Protein AF-A0AAU6WWE8-F1 (afdb_monomer)

InterPro domains:
  IPR011701 Major facilitator superfamily [PF07690] (6-198)
  IPR020846 Major facilitator superfamily domain [PS50850] (1-200)
  IPR036259 MFS transporter superfamily [SSF103473] (6-174)

Sequence (200 aa):
MSRRPFRHKKIFIFSLVLFSMGSLFCALSQNLTQLVISRVLQGVGGSLMTPVGKLALIKTFDKNELLKAMNFAIIPALIGPVLGPLVGGYMVDYLSWHWIFLINIPIGILGITLGLKFMPDYKSKAVDFDLKGFLIFAAASLLLSIALELFGNIQNITPVLVIFILGFLCMYYYYRHAKKTTVLFSLLIYFRSEHSGWAL

Mean predicted aligned error: 13.16 Å

pLDDT: mean 72.9, std 14.87, range [35.0, 91.12]

Radius of gyration: 21.1 Å; Cα contacts (8 Å, |Δi|>4): 146; chains: 1; bounding box: 50×41×68 Å

Solvent-accessible surface area (backbone atoms only — not comparable to full-atom values): 11144 Å² total; per-residue (Å²): 133,90,78,73,74,57,44,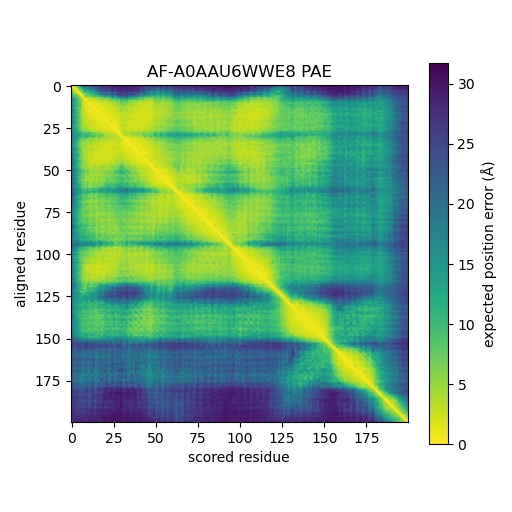57,52,57,53,48,43,49,22,36,50,40,25,29,51,18,26,52,44,39,45,66,41,90,45,70,68,51,31,51,55,20,48,52,46,22,48,60,13,50,66,48,46,58,62,47,51,52,51,48,47,65,74,73,38,56,82,88,48,33,62,59,53,50,53,61,61,44,49,58,66,62,47,42,74,64,48,43,59,57,55,48,49,53,35,50,76,78,41,61,66,44,53,72,28,51,62,47,38,63,53,29,50,51,51,40,54,49,45,66,73,71,52,70,84,52,76,50,79,84,71,88,74,61,63,66,63,47,49,48,48,52,51,23,51,51,39,41,52,51,23,54,56,47,60,76,57,80,83,62,72,67,68,32,53,53,38,43,53,51,18,52,48,40,45,49,53,42,53,59,49,54,75,73,48,94,65,90,68,56,67,68,58,54,61,59,59,64,69,69,74,78,82,127

Structure (mmCIF, N/CA/C/O backbone):
data_AF-A0AAU6WWE8-F1
#
_entry.id   AF-A0AAU6WWE8-F1
#
loop_
_atom_site.group_PDB
_atom_site.id
_atom_site.type_symbol
_atom_site.label_atom_id
_atom_site.label_alt_id
_atom_site.label_comp_id
_atom_site.label_asym_id
_atom_site.label_entity_id
_atom_site.label_seq_id
_atom_site.pdbx_PDB_ins_code
_atom_site.Cartn_x
_atom_site.Cartn_y
_atom_site.Cartn_z
_atom_site.occupancy
_atom_site.B_iso_or_equiv
_atom_site.auth_seq_id
_atom_site.auth_comp_id
_atom_site.auth_asym_id
_atom_site.auth_atom_id
_atom_site.pdbx_PDB_model_num
ATOM 1 N N . MET A 1 1 ? -19.509 24.850 9.875 1.00 35.91 1 MET A N 1
ATOM 2 C CA . MET A 1 1 ? -19.166 23.982 8.723 1.00 35.91 1 MET A CA 1
ATOM 3 C C . MET A 1 1 ? -19.179 22.528 9.200 1.00 35.91 1 MET A C 1
ATOM 5 O O . MET A 1 1 ? -18.323 22.143 9.985 1.00 35.91 1 MET A O 1
ATOM 9 N N . SER A 1 2 ? -20.225 21.769 8.859 1.00 35.00 2 SER A N 1
ATOM 10 C CA . SER A 1 2 ? -20.518 20.435 9.417 1.00 35.00 2 SER A CA 1
ATOM 11 C C . SER A 1 2 ? -19.477 19.393 8.975 1.00 35.00 2 SER A C 1
ATOM 13 O O . SER A 1 2 ? -19.559 18.847 7.874 1.00 35.00 2 SER A O 1
ATOM 15 N N . ARG A 1 3 ? -18.462 19.131 9.811 1.00 39.34 3 ARG A N 1
ATOM 16 C CA . ARG A 1 3 ? -17.495 18.044 9.591 1.00 39.34 3 ARG A CA 1
ATOM 17 C C . ARG A 1 3 ? -18.182 16.721 9.933 1.00 39.34 3 ARG A C 1
ATOM 19 O O . ARG A 1 3 ? -18.287 16.346 11.097 1.00 39.34 3 ARG A O 1
ATOM 26 N N . ARG A 1 4 ? -18.716 16.045 8.911 1.00 37.72 4 ARG A N 1
ATOM 27 C CA . ARG A 1 4 ? -19.339 14.717 9.043 1.00 37.72 4 ARG A CA 1
ATOM 28 C C . ARG A 1 4 ? -18.349 13.758 9.733 1.00 37.72 4 ARG A C 1
ATOM 30 O O . ARG A 1 4 ? -17.186 13.737 9.336 1.00 37.72 4 ARG A O 1
ATOM 37 N N . PRO A 1 5 ? -18.776 12.958 10.727 1.00 44.84 5 PRO A N 1
ATOM 38 C CA . PRO A 1 5 ? -17.886 12.019 11.402 1.00 44.84 5 PRO A CA 1
ATOM 39 C C . PRO A 1 5 ? -17.323 11.004 10.397 1.00 44.84 5 PRO A C 1
ATOM 41 O O . PRO A 1 5 ? -18.071 10.406 9.616 1.00 44.84 5 PRO A O 1
ATOM 44 N N . PHE A 1 6 ? -16.000 10.832 10.408 1.00 52.69 6 PHE A N 1
ATOM 45 C CA . PHE A 1 6 ? -15.289 9.897 9.542 1.00 52.69 6 PHE A CA 1
ATOM 46 C C . PHE A 1 6 ? -15.727 8.461 9.853 1.00 52.69 6 PHE A C 1
ATOM 48 O O . PHE A 1 6 ? -15.631 7.991 10.987 1.00 52.69 6 PHE A O 1
ATOM 55 N N . ARG A 1 7 ? -16.232 7.758 8.835 1.00 59.12 7 ARG A N 1
ATOM 56 C CA . ARG A 1 7 ? -16.576 6.336 8.933 1.00 59.12 7 ARG A CA 1
ATOM 57 C C . ARG A 1 7 ? -15.394 5.522 8.430 1.00 59.12 7 ARG A C 1
ATOM 59 O O . ARG A 1 7 ? -15.104 5.563 7.235 1.00 59.12 7 ARG A O 1
ATOM 66 N N . HIS A 1 8 ? -14.750 4.760 9.310 1.00 65.81 8 HIS A N 1
ATOM 67 C CA . HIS A 1 8 ? -13.618 3.893 8.949 1.00 65.81 8 HIS A CA 1
ATOM 68 C C . HIS A 1 8 ? -13.962 2.957 7.793 1.00 65.81 8 HIS A C 1
ATOM 70 O O . HIS A 1 8 ? -13.149 2.765 6.896 1.00 65.81 8 HIS A O 1
ATOM 76 N N . LYS A 1 9 ? -15.202 2.456 7.764 1.00 69.81 9 LYS A N 1
ATOM 77 C CA . LYS A 1 9 ? -15.722 1.611 6.687 1.00 69.81 9 LYS A CA 1
ATOM 78 C C . LYS A 1 9 ? -15.637 2.282 5.320 1.00 69.81 9 LYS A C 1
ATOM 80 O O . LYS A 1 9 ? -15.208 1.666 4.353 1.00 69.81 9 LYS A O 1
ATOM 85 N N . LYS A 1 10 ? -15.988 3.569 5.239 1.00 75.88 10 LYS A N 1
ATOM 86 C CA . LYS A 1 10 ? -15.913 4.329 3.984 1.00 75.88 10 LYS A CA 1
ATOM 87 C C . LYS A 1 10 ? -14.473 4.553 3.541 1.00 75.88 10 LYS A C 1
ATOM 89 O O . LYS A 1 10 ? -14.213 4.479 2.351 1.00 75.88 10 LYS A O 1
ATOM 94 N N . ILE A 1 11 ? -13.554 4.791 4.477 1.00 77.94 11 ILE A N 1
ATOM 95 C CA . ILE A 1 11 ? -12.129 4.982 4.167 1.00 77.94 11 ILE A CA 1
ATOM 96 C C . ILE A 1 11 ? -11.511 3.670 3.671 1.00 77.94 11 ILE A C 1
ATOM 98 O O . ILE A 1 11 ? -10.786 3.685 2.682 1.00 77.94 11 ILE A O 1
ATOM 102 N N . PHE A 1 12 ? -11.854 2.539 4.297 1.00 77.31 12 PHE A N 1
ATOM 103 C CA . PHE A 1 12 ? -11.411 1.213 3.859 1.00 77.31 12 PHE A CA 1
ATOM 104 C C . PHE A 1 12 ? -11.868 0.899 2.436 1.00 77.31 12 PHE A C 1
ATOM 106 O O . PHE A 1 12 ? -11.063 0.565 1.573 1.00 77.31 12 PHE A O 1
ATOM 113 N N . ILE A 1 13 ? -13.169 1.060 2.180 1.00 82.31 13 ILE A N 1
ATOM 114 C CA . ILE A 1 13 ? -13.752 0.791 0.866 1.00 82.31 13 ILE A CA 1
ATOM 115 C C . ILE A 1 13 ? -13.187 1.761 -0.169 1.00 82.31 13 ILE A C 1
ATOM 117 O O . ILE A 1 13 ? -12.839 1.337 -1.262 1.00 82.31 13 ILE A O 1
ATOM 121 N N . PHE A 1 14 ? -13.042 3.044 0.171 1.00 85.75 14 PHE A N 1
ATOM 122 C CA . PHE A 1 14 ? -12.436 4.029 -0.722 1.00 85.75 14 PHE A CA 1
ATOM 123 C C . PHE A 1 14 ? -11.000 3.646 -1.095 1.00 85.75 14 PHE A C 1
ATOM 125 O O . PHE A 1 14 ? -10.652 3.677 -2.268 1.00 85.75 14 PHE A O 1
ATOM 132 N N . SER A 1 15 ? -10.193 3.230 -0.119 1.00 85.31 15 SER A N 1
ATOM 133 C CA . SER A 1 15 ? -8.824 2.750 -0.330 1.00 85.31 15 SER A CA 1
ATOM 134 C C . SER A 1 15 ? -8.778 1.524 -1.251 1.00 85.31 15 SER A C 1
ATOM 136 O O . SER A 1 15 ? -8.009 1.519 -2.211 1.00 85.31 15 SER A O 1
ATOM 138 N N . LEU A 1 16 ? -9.653 0.538 -1.033 1.00 86.38 16 LEU A N 1
ATOM 139 C CA . LEU A 1 16 ? -9.779 -0.648 -1.887 1.00 86.38 16 LEU A CA 1
ATOM 140 C C . LEU A 1 16 ? -10.233 -0.322 -3.314 1.00 86.38 16 LEU A C 1
ATOM 142 O O . LEU A 1 16 ? -9.707 -0.884 -4.275 1.00 86.38 16 LEU A O 1
ATOM 146 N N . VAL A 1 17 ? -11.202 0.581 -3.466 1.00 88.56 17 VAL A N 1
ATOM 147 C CA . VAL A 1 17 ? -11.679 1.047 -4.775 1.00 88.56 17 VAL A CA 1
ATOM 148 C C . VAL A 1 17 ? -10.561 1.788 -5.499 1.00 88.56 17 VAL A C 1
ATOM 150 O O . VAL A 1 17 ? -10.298 1.493 -6.660 1.00 88.56 17 VAL A O 1
ATOM 153 N N . LEU A 1 18 ? -9.858 2.689 -4.809 1.00 89.56 18 LEU A N 1
ATOM 154 C CA . LEU A 1 18 ? -8.740 3.445 -5.369 1.00 89.56 18 LEU A CA 1
ATOM 155 C C . LEU A 1 18 ? -7.606 2.516 -5.822 1.00 89.56 18 LEU A C 1
ATOM 157 O O . LEU A 1 18 ? -7.080 2.677 -6.921 1.00 89.56 18 LEU A O 1
ATOM 161 N N . PHE A 1 19 ? -7.279 1.505 -5.014 1.00 88.31 19 PHE A N 1
ATOM 162 C CA . PHE A 1 19 ? -6.307 0.470 -5.360 1.00 88.31 19 PHE A CA 1
ATOM 163 C C . PHE A 1 19 ? -6.748 -0.341 -6.588 1.00 88.31 19 PHE A C 1
ATOM 165 O O . PHE A 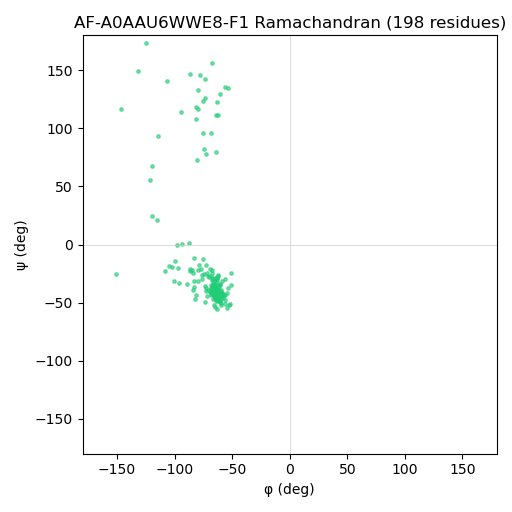1 19 ? -5.976 -0.515 -7.530 1.00 88.31 19 PHE A O 1
ATOM 172 N N . SER A 1 20 ? -8.011 -0.777 -6.621 1.00 89.75 20 SER A N 1
ATOM 173 C CA . SER A 1 20 ? -8.568 -1.564 -7.731 1.00 89.75 20 SER A CA 1
ATOM 174 C C . SER A 1 20 ? -8.610 -0.762 -9.037 1.00 89.75 20 SER A C 1
ATOM 176 O O . SER A 1 20 ? -8.217 -1.274 -10.083 1.00 89.75 20 SER A O 1
ATOM 178 N N . MET A 1 21 ? -9.007 0.516 -8.980 1.00 91.00 21 MET A N 1
ATOM 179 C CA . MET A 1 21 ? -8.971 1.430 -10.128 1.00 91.00 21 MET A CA 1
ATOM 180 C C . MET A 1 21 ? -7.541 1.681 -10.607 1.00 91.00 21 MET A C 1
ATOM 182 O O . MET A 1 21 ? -7.283 1.640 -11.806 1.00 91.00 21 MET A O 1
ATOM 186 N N . GLY A 1 22 ? -6.594 1.883 -9.685 1.00 87.50 22 GLY A N 1
ATOM 187 C CA . GLY A 1 22 ? -5.179 2.002 -10.029 1.00 87.50 22 GLY A CA 1
ATOM 188 C C . GLY A 1 22 ? -4.642 0.737 -10.705 1.00 87.50 22 GLY A C 1
ATOM 189 O O . GLY A 1 22 ? -3.812 0.831 -11.603 1.00 87.50 22 GLY A O 1
ATOM 190 N N . SER A 1 23 ? -5.119 -0.452 -10.323 1.00 88.94 23 SER A N 1
ATOM 191 C CA . SER A 1 23 ? -4.748 -1.708 -10.993 1.00 88.94 23 SER A CA 1
ATOM 192 C C . SER A 1 23 ? -5.351 -1.831 -12.384 1.00 88.94 23 SER A C 1
ATOM 194 O O . SER A 1 23 ? -4.654 -2.232 -13.313 1.00 88.94 23 SER A O 1
ATOM 196 N N . LEU A 1 24 ? -6.596 -1.392 -12.561 1.00 89.75 24 LEU A N 1
ATOM 197 C CA . LEU A 1 24 ? -7.220 -1.326 -13.877 1.00 89.75 24 LEU A CA 1
ATOM 198 C C . LEU A 1 24 ? -6.473 -0.360 -14.812 1.00 89.75 24 LEU A C 1
ATOM 200 O O . LEU A 1 24 ? -6.190 -0.714 -15.953 1.00 89.75 24 LEU A O 1
ATOM 204 N N . PHE A 1 25 ? -6.086 0.826 -14.330 1.00 88.44 25 PHE A N 1
ATOM 205 C CA . PHE A 1 25 ? -5.309 1.775 -15.134 1.00 88.44 25 PHE A CA 1
ATOM 206 C C . PHE A 1 25 ? -3.904 1.269 -15.465 1.00 88.44 25 PHE A C 1
ATOM 208 O O . PHE A 1 25 ? -3.435 1.497 -16.576 1.00 88.44 25 PHE A O 1
ATOM 215 N N . CYS A 1 26 ? -3.260 0.518 -14.565 1.00 87.81 26 CYS A N 1
ATOM 216 C CA . CYS A 1 26 ? -2.013 -0.178 -14.883 1.00 87.81 26 CYS A CA 1
ATOM 217 C C . CYS A 1 26 ? -2.213 -1.236 -15.983 1.00 87.81 26 CYS A C 1
ATOM 219 O O . CYS A 1 26 ? -1.405 -1.306 -16.905 1.00 87.81 26 CYS A O 1
ATOM 221 N N . ALA A 1 27 ? -3.294 -2.020 -15.927 1.00 86.69 27 ALA A N 1
ATOM 222 C CA . ALA A 1 27 ? -3.610 -3.031 -16.940 1.00 86.69 27 ALA A CA 1
ATOM 223 C C . ALA A 1 27 ? -3.981 -2.436 -18.313 1.00 86.69 27 ALA A C 1
ATOM 225 O O . ALA A 1 27 ? -3.874 -3.124 -19.320 1.00 86.69 27 ALA A O 1
ATOM 226 N N . LEU A 1 28 ? -4.416 -1.175 -18.363 1.00 87.19 28 LEU A N 1
ATOM 227 C CA . LEU A 1 28 ? -4.719 -0.448 -19.602 1.00 87.19 28 LEU A CA 1
ATOM 228 C C . LEU A 1 28 ? -3.571 0.464 -20.057 1.00 87.19 28 LEU A C 1
ATOM 230 O O . LEU A 1 28 ? -3.709 1.174 -21.055 1.00 87.19 28 LEU A O 1
ATOM 234 N N . SER A 1 29 ? -2.466 0.511 -19.309 1.00 86.50 29 SER A N 1
ATOM 235 C CA . SER A 1 29 ? -1.387 1.451 -19.595 1.00 86.50 29 SER A CA 1
ATOM 236 C C . SER A 1 29 ? -0.600 1.028 -20.832 1.00 86.50 29 SER A C 1
ATOM 238 O O . SER A 1 29 ? -0.109 -0.091 -20.925 1.00 86.50 29 SER A O 1
ATOM 240 N N . GLN A 1 30 ? -0.478 1.948 -21.788 1.00 83.38 30 GLN A N 1
ATOM 241 C CA . GLN A 1 30 ? 0.250 1.713 -23.043 1.00 83.38 30 GLN A CA 1
ATOM 242 C C . GLN A 1 30 ? 1.662 2.309 -23.017 1.00 83.38 30 GLN A C 1
ATOM 244 O O . GLN A 1 30 ? 2.490 1.991 -23.861 1.00 83.38 30 GLN A O 1
ATOM 249 N N . ASN A 1 31 ? 1.935 3.179 -22.040 1.00 89.06 31 ASN A N 1
ATOM 250 C CA . ASN A 1 31 ? 3.189 3.911 -21.904 1.00 89.06 31 ASN A CA 1
ATOM 251 C C . ASN A 1 31 ? 3.725 3.817 -20.473 1.00 89.06 31 ASN A C 1
ATOM 253 O O . ASN A 1 31 ? 2.953 3.805 -19.509 1.00 89.06 31 ASN A O 1
ATOM 257 N N . LEU A 1 32 ? 5.053 3.862 -20.331 1.00 87.00 32 LEU A N 1
ATOM 258 C CA . LEU A 1 32 ? 5.734 3.803 -19.034 1.00 87.00 32 LEU A CA 1
ATOM 259 C C . LEU A 1 32 ? 5.250 4.903 -18.075 1.00 87.00 32 LEU A C 1
ATOM 261 O O . LEU A 1 32 ? 4.955 4.629 -16.916 1.00 87.00 32 LEU A O 1
ATOM 265 N N . THR A 1 33 ? 5.088 6.136 -18.560 1.00 88.62 33 THR A N 1
ATOM 266 C CA . THR A 1 33 ? 4.616 7.263 -17.739 1.00 88.62 33 THR A CA 1
ATOM 267 C C . THR A 1 33 ? 3.218 7.016 -17.174 1.00 88.62 33 THR A C 1
ATOM 269 O O . THR A 1 33 ? 2.963 7.284 -16.001 1.00 88.62 33 THR A O 1
ATOM 272 N N . GLN A 1 34 ? 2.313 6.452 -17.979 1.00 88.00 34 GLN A N 1
ATOM 273 C CA . GLN A 1 34 ? 0.955 6.124 -17.542 1.00 88.00 34 GLN A CA 1
ATOM 274 C C . GLN A 1 34 ? 0.966 5.011 -16.485 1.00 88.00 34 GLN A C 1
ATOM 276 O O . GLN A 1 34 ? 0.211 5.077 -15.512 1.00 88.00 34 GLN A O 1
ATOM 281 N N . LEU A 1 35 ? 1.856 4.027 -16.639 1.00 88.06 35 LEU A N 1
ATOM 282 C CA . LEU A 1 35 ? 2.065 2.959 -15.663 1.00 88.06 35 LEU A CA 1
ATOM 283 C C . LEU A 1 35 ? 2.577 3.516 -14.328 1.00 88.06 35 LEU A C 1
ATOM 285 O O . LEU A 1 35 ? 2.044 3.169 -13.275 1.00 88.06 35 LEU A O 1
ATOM 289 N N . VAL A 1 36 ? 3.554 4.428 -14.358 1.00 90.19 36 VAL A N 1
ATOM 290 C CA . VAL A 1 36 ? 4.106 5.067 -13.151 1.00 90.19 36 VAL A CA 1
ATOM 291 C C . VAL A 1 36 ? 3.039 5.886 -12.421 1.00 90.19 36 VAL A C 1
ATOM 293 O O . VAL A 1 36 ? 2.856 5.712 -11.218 1.00 90.19 36 VAL A O 1
ATOM 296 N N . ILE A 1 37 ? 2.276 6.722 -13.131 1.00 90.81 37 ILE A N 1
ATOM 297 C CA . ILE A 1 37 ? 1.191 7.514 -12.526 1.00 90.81 37 ILE A CA 1
ATOM 298 C C . ILE A 1 37 ? 0.142 6.594 -11.886 1.00 90.81 37 ILE A C 1
ATOM 300 O O . ILE A 1 37 ? -0.291 6.822 -10.753 1.00 90.81 37 ILE A O 1
ATOM 304 N N . SER A 1 38 ? -0.226 5.515 -12.577 1.00 90.31 38 SER A N 1
ATOM 305 C CA . SER A 1 38 ? -1.185 4.529 -12.068 1.00 90.31 38 SER A CA 1
ATOM 306 C C . SER A 1 38 ? -0.657 3.807 -10.824 1.00 90.31 38 SER A C 1
ATOM 308 O O . SER A 1 38 ? -1.415 3.585 -9.880 1.00 90.31 38 SER A O 1
ATOM 310 N N . ARG A 1 39 ? 0.650 3.513 -10.762 1.00 89.38 39 ARG A N 1
ATOM 311 C CA . ARG A 1 39 ? 1.326 2.939 -9.584 1.00 89.38 39 ARG A CA 1
ATOM 312 C C . ARG A 1 39 ? 1.345 3.885 -8.393 1.00 89.38 39 ARG A C 1
ATOM 314 O O . ARG A 1 39 ? 1.144 3.420 -7.275 1.00 89.38 39 ARG A O 1
ATOM 321 N N . VAL A 1 40 ? 1.528 5.187 -8.610 1.00 89.44 40 VAL A N 1
ATOM 322 C CA . VAL A 1 40 ? 1.410 6.188 -7.537 1.00 89.44 40 VAL A CA 1
ATOM 323 C C . VAL A 1 40 ? -0.010 6.174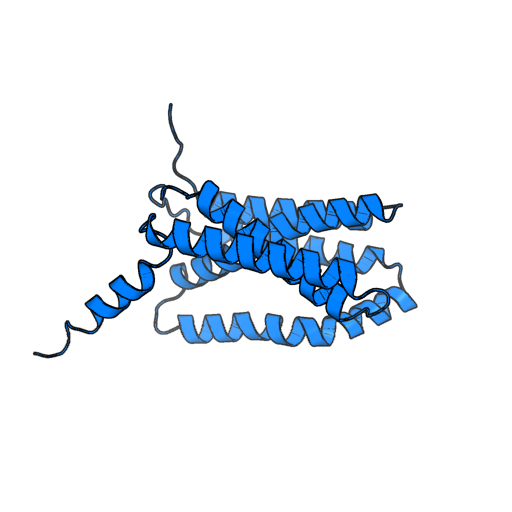 -6.967 1.00 89.44 40 VAL A C 1
ATOM 325 O O . VAL A 1 40 ? -0.184 6.083 -5.753 1.00 89.44 40 VAL A O 1
ATOM 328 N N . LEU A 1 41 ? -1.025 6.167 -7.836 1.00 88.94 41 LEU A N 1
ATOM 329 C CA . LEU A 1 41 ? -2.436 6.056 -7.447 1.00 88.94 41 LEU A CA 1
ATOM 330 C C . LEU A 1 41 ? -2.715 4.780 -6.634 1.00 88.94 41 LEU A C 1
ATOM 332 O O . LEU A 1 41 ? -3.339 4.831 -5.571 1.00 88.94 41 LEU A O 1
ATOM 336 N N . GLN A 1 42 ? -2.197 3.644 -7.105 1.00 86.44 42 GLN A N 1
ATOM 337 C CA . GLN A 1 42 ? -2.284 2.357 -6.416 1.00 86.44 42 GLN A CA 1
ATOM 338 C C . GLN A 1 42 ? -1.588 2.396 -5.048 1.00 86.44 42 GLN A C 1
ATOM 340 O O . GLN A 1 42 ? -2.140 1.907 -4.066 1.00 86.44 42 GLN A O 1
ATOM 345 N N . GLY A 1 43 ? -0.411 3.021 -4.962 1.00 86.69 43 GLY A N 1
ATOM 346 C CA . GLY A 1 43 ? 0.353 3.185 -3.726 1.00 86.69 43 GLY A CA 1
ATOM 347 C C . GLY A 1 43 ? -0.393 4.008 -2.676 1.00 86.69 43 GLY A C 1
ATOM 348 O O . GLY A 1 43 ? -0.434 3.621 -1.508 1.00 86.69 43 GLY A O 1
ATOM 349 N N . VAL A 1 44 ? -1.071 5.086 -3.091 1.00 87.44 44 VAL A N 1
ATOM 350 C CA . VAL A 1 44 ? -1.954 5.862 -2.202 1.00 87.44 44 VAL A CA 1
ATOM 351 C C . VAL A 1 44 ? -3.076 4.976 -1.663 1.00 87.44 44 VAL A C 1
ATOM 353 O O . VAL A 1 44 ? -3.289 4.939 -0.450 1.00 87.44 44 VAL A O 1
ATOM 356 N N . GLY A 1 45 ? -3.742 4.206 -2.530 1.00 84.94 45 GLY A N 1
ATOM 357 C CA . GLY A 1 45 ? -4.754 3.229 -2.123 1.00 84.94 45 GLY A CA 1
ATOM 358 C C . GLY A 1 45 ? -4.213 2.211 -1.116 1.00 84.94 45 GLY A C 1
ATOM 359 O O . GLY A 1 45 ? -4.781 2.068 -0.035 1.00 84.94 45 GLY A O 1
ATOM 360 N N . GLY A 1 46 ? -3.079 1.575 -1.420 1.00 84.88 46 GLY A N 1
ATOM 361 C CA . GLY A 1 46 ? -2.453 0.532 -0.600 1.00 84.88 46 GLY A CA 1
ATOM 362 C C . GLY A 1 46 ? -1.953 1.011 0.765 1.00 84.88 46 GLY A C 1
ATOM 363 O O . GLY A 1 46 ? -2.069 0.285 1.751 1.00 84.88 46 GLY A O 1
ATOM 364 N N . SER A 1 47 ? -1.471 2.254 0.860 1.00 84.56 47 SER A N 1
ATOM 365 C CA . SER A 1 47 ? -0.963 2.831 2.116 1.00 84.56 47 SER A CA 1
ATOM 366 C C . SER A 1 47 ? -2.009 2.852 3.238 1.00 84.56 47 SER A C 1
ATOM 368 O O . SER A 1 47 ? -1.679 2.686 4.413 1.00 84.56 47 SER A O 1
ATOM 370 N N . LEU A 1 48 ? -3.284 2.993 2.870 1.00 79.88 48 LEU A N 1
ATOM 371 C CA . LEU A 1 48 ? -4.415 3.014 3.791 1.00 79.88 48 LEU A CA 1
ATOM 372 C C . LEU A 1 48 ? -4.907 1.602 4.147 1.00 79.88 48 LEU A C 1
ATOM 374 O O . LEU A 1 48 ? -5.512 1.420 5.203 1.00 79.88 48 LEU A O 1
ATOM 378 N N . MET A 1 49 ? -4.622 0.589 3.323 1.00 80.00 49 MET A N 1
ATOM 379 C CA . MET A 1 49 ? -5.116 -0.778 3.533 1.00 80.00 49 MET A CA 1
ATOM 380 C C . MET A 1 49 ? -4.481 -1.429 4.764 1.00 80.00 49 MET A C 1
ATOM 382 O O . MET A 1 49 ? -5.181 -2.060 5.552 1.00 80.00 49 MET A O 1
ATOM 386 N N . THR A 1 50 ? -3.181 -1.232 4.983 1.00 79.81 50 THR A N 1
ATOM 387 C CA . THR A 1 50 ? -2.448 -1.813 6.120 1.00 79.81 50 THR A CA 1
ATOM 388 C C . THR A 1 50 ? -2.948 -1.329 7.490 1.00 79.81 50 THR A C 1
ATOM 390 O O . THR A 1 50 ? -3.296 -2.173 8.323 1.00 79.81 50 THR A O 1
ATOM 393 N N . PRO A 1 51 ? -3.010 -0.011 7.783 1.00 70.62 51 PRO A N 1
ATOM 394 C CA . PRO A 1 51 ? -3.485 0.462 9.082 1.00 70.62 51 PRO A CA 1
ATOM 395 C C . PRO A 1 51 ? -4.966 0.142 9.295 1.00 70.62 51 PRO A C 1
ATOM 397 O O . PRO A 1 51 ? -5.352 -0.259 10.391 1.00 70.62 51 PRO A O 1
ATOM 400 N N . VAL A 1 52 ? -5.796 0.261 8.254 1.00 70.88 52 VAL A N 1
ATOM 401 C CA . VAL A 1 52 ? -7.235 0.003 8.370 1.00 70.88 52 VAL A CA 1
ATOM 402 C C . VAL A 1 52 ? -7.530 -1.492 8.517 1.00 70.88 52 VAL A C 1
ATOM 404 O O . VAL A 1 52 ? -8.376 -1.858 9.328 1.00 70.88 52 VAL A O 1
ATOM 407 N N . GLY A 1 53 ? -6.790 -2.360 7.823 1.00 74.94 53 GLY A N 1
ATOM 408 C CA . GLY A 1 53 ? -6.879 -3.812 7.983 1.00 74.94 53 GLY A CA 1
ATOM 409 C C . GLY A 1 53 ? -6.490 -4.263 9.392 1.00 74.94 53 GLY A C 1
ATOM 410 O O . GLY A 1 53 ? -7.219 -5.031 10.017 1.00 74.94 53 GLY A O 1
ATOM 411 N N . LYS A 1 54 ? -5.400 -3.714 9.950 1.00 74.25 54 LYS A N 1
ATOM 412 C CA . LYS A 1 54 ? -5.014 -3.968 11.349 1.00 74.25 54 LYS A CA 1
ATOM 413 C C . LYS A 1 54 ? -6.070 -3.477 12.341 1.00 74.25 54 LYS A C 1
ATOM 415 O O . LYS A 1 54 ? -6.410 -4.198 13.273 1.00 74.25 54 LYS A O 1
ATOM 420 N N . LEU A 1 55 ? -6.616 -2.276 12.136 1.00 73.12 55 LEU A N 1
ATOM 421 C CA . LEU A 1 55 ? -7.694 -1.744 12.975 1.00 73.12 55 LEU A CA 1
ATOM 422 C C . LEU A 1 55 ? -8.954 -2.615 12.917 1.00 73.12 55 LEU A C 1
ATOM 424 O O . LEU A 1 55 ? -9.584 -2.820 13.951 1.00 73.12 55 LEU A O 1
ATOM 428 N N . ALA A 1 56 ? -9.308 -3.141 11.742 1.00 72.38 56 ALA A N 1
ATOM 429 C CA . ALA A 1 56 ? -10.426 -4.066 11.593 1.00 72.38 56 ALA A CA 1
ATOM 430 C C . ALA A 1 56 ? -10.190 -5.357 12.393 1.00 72.38 56 ALA A C 1
ATOM 432 O O . ALA A 1 56 ? -11.048 -5.726 13.184 1.00 72.38 56 ALA A O 1
ATOM 433 N N . LEU A 1 57 ? -9.004 -5.974 12.291 1.00 76.38 57 LEU A N 1
ATOM 434 C CA . LEU A 1 57 ? -8.653 -7.166 13.078 1.00 76.38 57 LEU A CA 1
ATOM 435 C C . LEU A 1 57 ? -8.784 -6.927 14.590 1.00 76.38 57 LEU A C 1
ATOM 437 O O . LEU A 1 57 ? -9.427 -7.713 15.277 1.00 76.38 57 LEU A O 1
ATOM 441 N N . ILE A 1 58 ? -8.243 -5.813 15.094 1.00 77.62 58 ILE A N 1
ATOM 442 C CA . ILE A 1 58 ? -8.302 -5.451 16.523 1.00 77.62 58 ILE A CA 1
ATOM 443 C C . ILE A 1 58 ? -9.744 -5.220 17.000 1.00 77.62 58 ILE A C 1
ATOM 445 O O . ILE A 1 58 ? -10.054 -5.437 18.166 1.00 77.62 58 ILE A O 1
ATOM 449 N N . LYS A 1 59 ? -10.625 -4.727 16.123 1.00 71.88 59 LYS A N 1
ATOM 450 C CA . LYS A 1 59 ? -12.027 -4.439 16.458 1.00 71.88 59 LYS A CA 1
ATOM 451 C C . LYS A 1 59 ? -12.948 -5.646 16.303 1.00 71.88 59 LYS A C 1
ATOM 453 O O . LYS A 1 59 ? -14.024 -5.633 16.891 1.00 71.88 59 LYS A O 1
ATOM 458 N N . THR A 1 60 ? -12.559 -6.629 15.496 1.00 71.94 60 THR A N 1
ATOM 459 C CA . THR A 1 60 ? -13.373 -7.809 15.184 1.00 71.94 60 THR A CA 1
ATOM 460 C C . THR A 1 60 ? -13.035 -9.011 16.065 1.00 71.94 60 THR A C 1
ATOM 462 O O . THR A 1 60 ? -13.942 -9.777 16.369 1.00 71.94 60 THR A O 1
ATOM 465 N N . PHE A 1 61 ? -11.777 -9.178 16.484 1.00 77.25 61 PHE A N 1
ATOM 466 C CA . PHE A 1 61 ? -11.336 -10.313 17.304 1.00 77.25 61 PHE A CA 1
ATOM 467 C C . PHE A 1 61 ? -11.072 -9.905 18.757 1.00 77.25 61 PHE A C 1
ATOM 469 O O . PHE A 1 61 ? -10.482 -8.854 19.017 1.00 77.25 61 PHE A O 1
ATOM 476 N N . ASP A 1 62 ? -11.445 -10.770 19.703 1.00 76.94 62 ASP A N 1
ATOM 477 C CA . ASP A 1 62 ? -11.113 -10.598 21.119 1.00 76.94 62 ASP A CA 1
ATOM 478 C C . ASP A 1 62 ? -9.605 -10.747 21.376 1.00 76.94 62 ASP A C 1
ATOM 480 O O . ASP A 1 62 ? -8.891 -11.416 20.625 1.00 76.94 62 ASP A O 1
ATOM 484 N N . LYS A 1 63 ? -9.099 -10.157 22.473 1.00 74.44 63 LYS A N 1
ATOM 485 C CA . LYS A 1 63 ? -7.654 -10.124 22.806 1.00 74.44 63 LYS A CA 1
ATOM 486 C C . LYS A 1 63 ? -6.983 -11.508 22.759 1.00 74.44 63 LYS A C 1
ATOM 488 O O . LYS A 1 63 ? -5.831 -11.607 22.344 1.00 74.44 63 LYS A O 1
ATOM 493 N N . ASN A 1 64 ? -7.711 -12.559 23.142 1.00 79.19 64 ASN A N 1
ATOM 494 C CA . ASN A 1 64 ? -7.211 -13.937 23.176 1.00 79.19 64 ASN A CA 1
ATOM 495 C C . ASN A 1 64 ? -7.088 -14.576 21.778 1.00 79.19 64 ASN A C 1
ATOM 497 O O . ASN A 1 64 ? -6.267 -15.470 21.579 1.00 79.19 64 ASN A O 1
ATOM 501 N N . GLU A 1 65 ? -7.870 -14.113 20.800 1.00 83.31 65 GLU A N 1
ATOM 502 C CA . GLU A 1 65 ? -7.861 -14.621 19.421 1.00 83.31 65 GLU A CA 1
ATOM 503 C C . GLU A 1 65 ? -7.102 -13.704 18.457 1.00 83.31 65 GLU A C 1
ATOM 505 O O . GLU A 1 65 ? -6.630 -14.154 17.412 1.00 83.31 65 GLU A O 1
ATOM 510 N N . LEU A 1 66 ? -6.906 -12.439 18.836 1.00 82.75 66 LEU A N 1
ATOM 511 C CA . LEU A 1 66 ? -6.196 -11.439 18.047 1.00 82.75 66 LEU A CA 1
ATOM 512 C C . LEU A 1 66 ? -4.789 -11.903 17.654 1.00 82.75 66 LEU A C 1
ATOM 514 O O . LEU A 1 66 ? -4.398 -11.728 16.504 1.00 82.75 66 LEU A O 1
ATOM 518 N N . LEU A 1 67 ? -4.042 -12.536 18.567 1.00 83.25 67 LEU A N 1
ATOM 519 C CA . LEU A 1 67 ? -2.704 -13.060 18.262 1.00 83.25 67 LEU A CA 1
ATOM 520 C C . LEU A 1 67 ? -2.746 -14.136 17.167 1.00 83.25 67 LEU A C 1
ATOM 522 O O . LEU A 1 67 ? -1.933 -14.112 16.244 1.00 83.25 67 LEU A O 1
ATOM 526 N N . LYS A 1 68 ? -3.726 -15.048 17.226 1.00 84.81 68 LYS A N 1
ATOM 527 C CA . LYS A 1 68 ? -3.918 -16.081 16.197 1.00 84.81 68 LYS A CA 1
ATOM 528 C C . LYS A 1 68 ? -4.314 -15.454 14.858 1.00 84.81 68 LYS A C 1
ATOM 530 O O . LYS A 1 68 ? -3.734 -15.801 13.832 1.00 84.81 68 LYS A O 1
ATOM 535 N N . ALA A 1 69 ? -5.240 -14.494 14.872 1.00 83.69 69 ALA A N 1
ATOM 536 C CA . ALA A 1 69 ? -5.685 -13.783 13.676 1.00 83.69 69 ALA A CA 1
ATOM 537 C C . ALA A 1 69 ? -4.556 -12.962 13.028 1.00 83.69 69 ALA A C 1
ATOM 539 O O . ALA A 1 69 ? -4.393 -12.977 11.808 1.00 83.69 69 ALA A O 1
ATOM 540 N N . MET A 1 70 ? -3.730 -12.286 13.833 1.00 83.94 70 MET A N 1
ATOM 541 C CA . MET A 1 70 ? -2.558 -11.552 13.353 1.00 83.94 70 MET A CA 1
ATOM 542 C C . MET A 1 70 ? -1.516 -12.483 12.735 1.00 83.94 70 MET A C 1
ATOM 544 O O . MET A 1 70 ? -1.011 -12.175 11.658 1.00 83.94 70 MET A O 1
ATOM 548 N N . ASN A 1 71 ? -1.232 -13.629 13.361 1.00 86.12 71 ASN A N 1
ATOM 549 C CA . ASN A 1 71 ? -0.328 -14.626 12.784 1.00 86.12 71 ASN A CA 1
ATOM 550 C C . ASN A 1 71 ? -0.839 -15.114 11.425 1.00 86.12 71 ASN A C 1
ATOM 552 O O . ASN A 1 71 ? -0.079 -15.144 10.459 1.00 86.12 71 ASN A O 1
ATOM 556 N N . PHE A 1 72 ? -2.138 -15.404 11.314 1.00 86.94 72 PHE A N 1
ATOM 557 C CA . PHE A 1 72 ? -2.742 -15.803 10.045 1.00 86.94 72 PHE A CA 1
ATOM 558 C C . PHE A 1 72 ? -2.660 -14.700 8.978 1.00 86.94 72 PHE A C 1
ATOM 560 O O . PHE A 1 72 ? -2.419 -14.989 7.810 1.00 86.94 72 PHE A O 1
ATOM 567 N N . ALA A 1 73 ? -2.790 -13.429 9.370 1.00 83.56 73 ALA A N 1
ATOM 568 C CA . ALA A 1 73 ? -2.662 -12.288 8.463 1.00 83.56 73 ALA A CA 1
ATOM 569 C C . ALA A 1 73 ? -1.218 -12.039 7.980 1.00 83.56 73 ALA A C 1
ATOM 571 O O . ALA A 1 73 ? -1.023 -11.487 6.897 1.00 83.56 73 ALA A O 1
ATOM 572 N N . ILE A 1 74 ? -0.204 -12.434 8.757 1.00 85.69 74 ILE A N 1
ATOM 573 C CA . ILE A 1 74 ? 1.214 -12.259 8.401 1.00 85.69 74 ILE A CA 1
ATOM 574 C C . ILE A 1 74 ? 1.685 -13.334 7.415 1.00 85.69 74 ILE A C 1
ATOM 576 O O . ILE A 1 74 ? 2.527 -13.044 6.568 1.00 85.69 74 ILE A O 1
ATOM 580 N N . ILE A 1 75 ? 1.131 -14.548 7.473 1.00 88.12 75 ILE A N 1
ATOM 581 C CA . ILE A 1 75 ? 1.531 -15.658 6.592 1.00 88.12 75 ILE A CA 1
ATOM 582 C C . ILE A 1 75 ? 1.487 -15.256 5.101 1.00 88.12 75 ILE A C 1
ATOM 584 O O . ILE A 1 75 ? 2.520 -15.365 4.436 1.00 88.12 75 ILE A O 1
ATOM 588 N N . PRO A 1 76 ? 0.380 -14.703 4.558 1.00 85.00 76 PRO A N 1
ATOM 589 C CA . PRO A 1 76 ? 0.349 -14.222 3.177 1.00 85.00 76 PRO A CA 1
ATOM 590 C C . PRO A 1 76 ? 1.363 -13.111 2.895 1.00 85.00 76 PRO A C 1
ATOM 592 O O . PRO A 1 76 ? 1.903 -13.045 1.795 1.00 85.00 76 PRO A O 1
ATOM 595 N N . ALA A 1 77 ? 1.645 -12.247 3.875 1.00 84.88 77 ALA A N 1
ATOM 596 C CA . ALA A 1 77 ? 2.601 -11.153 3.719 1.00 84.88 77 ALA A CA 1
ATOM 597 C C . ALA A 1 77 ? 4.055 -11.644 3.614 1.00 84.88 77 ALA A C 1
ATOM 599 O O . ALA A 1 77 ? 4.869 -10.981 2.978 1.00 84.88 77 ALA A O 1
ATOM 600 N N . LEU A 1 78 ? 4.376 -12.801 4.203 1.00 88.62 78 LEU A N 1
ATOM 601 C CA . LEU A 1 78 ? 5.689 -13.446 4.091 1.00 88.62 78 LEU A CA 1
ATOM 602 C C . LEU A 1 78 ? 5.814 -14.289 2.821 1.00 88.62 78 LEU A C 1
ATOM 604 O O . LEU A 1 78 ? 6.859 -14.300 2.178 1.00 88.62 78 LEU A O 1
ATOM 608 N N . ILE A 1 79 ? 4.738 -14.983 2.450 1.00 90.19 79 ILE A N 1
ATOM 609 C CA . ILE A 1 79 ? 4.706 -15.836 1.258 1.00 90.19 79 ILE A CA 1
ATOM 610 C C . ILE A 1 79 ? 4.645 -14.988 -0.021 1.00 90.19 79 ILE A C 1
ATOM 612 O O . ILE A 1 79 ? 5.259 -15.342 -1.026 1.00 90.19 79 ILE A O 1
ATOM 616 N N . GLY A 1 80 ? 3.938 -13.856 0.014 1.00 86.94 80 GLY A N 1
ATOM 617 C CA . GLY A 1 80 ? 3.725 -12.971 -1.133 1.00 86.94 80 GLY A CA 1
ATOM 618 C C . GLY A 1 80 ? 5.015 -12.563 -1.856 1.00 86.94 80 GLY A C 1
ATOM 619 O O . GLY A 1 80 ? 5.087 -12.760 -3.065 1.00 86.94 80 GLY A O 1
ATOM 620 N N . PRO A 1 81 ? 6.054 -12.058 -1.165 1.00 87.50 81 PRO A N 1
ATOM 621 C CA . PRO A 1 81 ? 7.335 -11.712 -1.785 1.00 87.50 81 PRO A CA 1
ATOM 622 C C . PRO A 1 81 ? 8.086 -12.892 -2.411 1.00 87.50 81 PRO A C 1
ATOM 624 O O . PRO A 1 81 ? 8.850 -12.684 -3.346 1.00 87.50 81 PRO A O 1
ATOM 627 N N . VAL A 1 82 ? 7.875 -14.118 -1.921 1.00 91.12 82 VAL A N 1
ATOM 628 C CA . VAL A 1 82 ? 8.524 -15.329 -2.453 1.00 91.12 82 VAL A CA 1
ATOM 629 C C . VAL A 1 82 ? 7.786 -15.840 -3.689 1.00 91.12 82 VAL A C 1
ATOM 631 O O . VAL A 1 82 ? 8.402 -16.129 -4.711 1.00 91.12 82 VAL A O 1
ATOM 634 N N . LEU A 1 83 ? 6.454 -15.923 -3.620 1.00 88.50 83 LEU A N 1
ATOM 635 C CA . LEU A 1 83 ? 5.630 -16.376 -4.743 1.00 88.50 83 LEU A CA 1
ATOM 636 C C . LEU A 1 83 ? 5.477 -15.314 -5.834 1.00 88.50 83 LEU A C 1
ATOM 638 O O . LEU A 1 83 ? 5.269 -15.663 -6.991 1.00 88.50 83 LEU A O 1
ATOM 642 N N . GLY A 1 84 ? 5.585 -14.031 -5.488 1.00 85.19 84 GLY A N 1
ATOM 643 C CA . GLY A 1 84 ? 5.394 -12.908 -6.403 1.00 85.19 84 GLY A CA 1
ATOM 644 C C . GLY A 1 84 ? 6.277 -12.991 -7.652 1.00 85.19 84 GLY A C 1
ATOM 645 O O . GLY A 1 84 ? 5.727 -12.985 -8.751 1.00 85.19 84 GLY A O 1
A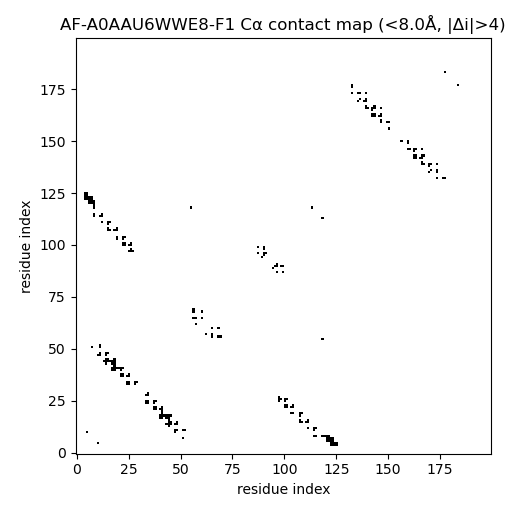TOM 646 N N . PRO A 1 85 ? 7.612 -13.118 -7.526 1.00 87.31 85 PRO A N 1
ATOM 647 C CA . PRO A 1 85 ? 8.509 -13.280 -8.670 1.00 87.31 85 PRO A CA 1
ATOM 648 C C . PRO A 1 85 ? 8.277 -14.575 -9.452 1.00 87.31 85 PRO A C 1
ATOM 650 O O . PRO A 1 85 ? 8.375 -14.558 -10.672 1.00 87.31 85 PRO A O 1
ATOM 653 N N . LEU A 1 86 ? 7.934 -15.678 -8.778 1.00 87.19 86 LEU A N 1
ATOM 654 C CA . LEU A 1 86 ? 7.675 -16.966 -9.435 1.00 87.19 86 LEU A CA 1
ATOM 655 C C . LEU A 1 86 ? 6.427 -16.902 -10.323 1.00 87.19 86 LEU A C 1
ATOM 657 O O . LEU A 1 86 ? 6.478 -17.233 -11.505 1.00 87.19 86 LEU A O 1
ATOM 661 N N . VAL A 1 87 ? 5.310 -16.431 -9.762 1.00 84.94 87 VAL A N 1
ATOM 662 C CA . VAL A 1 87 ? 4.042 -16.279 -10.486 1.00 84.94 87 VAL A CA 1
ATOM 663 C C . VAL A 1 87 ? 4.148 -15.161 -11.520 1.00 84.94 87 VAL A C 1
ATOM 665 O O . VAL A 1 87 ? 3.671 -15.316 -12.638 1.00 84.94 87 VAL A O 1
ATOM 668 N N . GLY A 1 88 ? 4.799 -14.050 -11.170 1.00 82.06 88 GLY A N 1
ATOM 669 C CA . GLY A 1 88 ? 5.020 -12.918 -12.065 1.00 82.06 88 GLY A CA 1
ATOM 670 C C . GLY A 1 88 ? 5.885 -13.286 -13.266 1.00 82.06 88 GLY A C 1
ATOM 671 O O . GLY A 1 88 ? 5.503 -12.965 -14.383 1.00 82.06 88 GLY A O 1
ATOM 672 N N . GLY A 1 89 ? 6.993 -14.001 -13.054 1.00 82.94 89 GLY A N 1
ATOM 673 C CA . GLY A 1 89 ? 7.856 -14.498 -14.128 1.00 82.94 89 GLY A CA 1
ATOM 674 C C . GLY A 1 89 ? 7.093 -15.418 -15.073 1.00 82.94 89 GLY A C 1
ATOM 675 O O . GLY A 1 89 ? 7.021 -15.147 -16.266 1.00 82.94 89 GLY A O 1
ATOM 676 N N . TYR A 1 90 ? 6.383 -16.408 -14.523 1.00 85.12 90 TYR A N 1
ATOM 677 C CA . TYR A 1 90 ? 5.549 -17.311 -15.320 1.00 85.12 90 TYR A CA 1
ATOM 678 C C . TYR A 1 90 ? 4.448 -16.570 -16.101 1.00 85.12 90 TYR A C 1
ATOM 680 O O . TYR A 1 90 ? 4.172 -16.883 -17.258 1.00 85.12 90 TYR A O 1
ATOM 688 N N . MET A 1 91 ? 3.826 -15.553 -15.495 1.00 82.38 91 MET A N 1
ATOM 689 C CA . MET A 1 91 ? 2.831 -14.713 -16.164 1.00 82.38 91 MET A CA 1
ATOM 690 C C . MET A 1 91 ? 3.415 -13.828 -17.260 1.00 82.38 91 MET A C 1
ATOM 692 O O . MET A 1 91 ? 2.660 -13.473 -18.148 1.00 82.38 91 MET A O 1
ATOM 696 N N . VAL A 1 92 ? 4.684 -13.424 -17.215 1.00 82.00 92 VAL A N 1
ATOM 697 C CA . VAL A 1 92 ? 5.298 -12.663 -18.320 1.00 82.00 92 VAL A CA 1
ATOM 698 C C . VAL A 1 92 ? 5.788 -13.595 -19.428 1.00 82.00 92 VAL A C 1
ATOM 700 O O . VAL A 1 92 ? 5.727 -13.223 -20.597 1.00 82.00 92 VAL A O 1
ATOM 703 N N . ASP A 1 93 ? 6.218 -14.807 -19.074 1.00 78.75 93 ASP A N 1
ATOM 704 C CA . ASP A 1 93 ? 6.719 -15.792 -20.036 1.00 78.75 93 ASP A CA 1
ATOM 705 C C . ASP A 1 93 ? 5.597 -16.403 -20.892 1.00 78.75 93 ASP A C 1
ATOM 707 O O . ASP A 1 93 ? 5.775 -16.606 -22.092 1.00 78.75 93 ASP A O 1
ATOM 711 N N . TYR A 1 94 ? 4.432 -16.686 -20.296 1.00 73.62 94 TYR A N 1
ATOM 712 C CA . TYR A 1 94 ? 3.305 -17.339 -20.985 1.00 73.62 94 TYR A CA 1
ATOM 713 C C . TYR A 1 94 ? 2.113 -16.413 -21.261 1.00 73.62 94 TYR A C 1
ATOM 715 O O . TYR A 1 94 ? 1.299 -16.695 -22.141 1.00 73.62 94 TYR A O 1
ATOM 723 N N . LEU A 1 95 ? 1.976 -15.322 -20.506 1.00 74.19 95 LEU A N 1
ATOM 724 C CA . LEU A 1 95 ? 0.893 -14.343 -20.626 1.00 74.19 95 LEU A CA 1
ATOM 725 C C . LEU A 1 95 ? 1.484 -12.936 -20.826 1.00 74.19 95 LEU A C 1
ATOM 727 O O . LEU A 1 95 ? 2.687 -12.704 -20.770 1.00 74.19 95 LEU A O 1
ATOM 731 N N . SER A 1 96 ? 0.635 -11.946 -21.093 1.00 79.19 96 SER A N 1
ATOM 732 C CA . SER A 1 96 ? 1.079 -10.548 -21.080 1.00 79.19 96 SER A CA 1
ATOM 733 C C . SER A 1 96 ? 1.194 -10.021 -19.645 1.00 79.19 96 SER A C 1
ATOM 735 O O . SER A 1 96 ? 0.347 -10.310 -18.801 1.00 79.19 96 SER A O 1
ATOM 737 N N . TRP A 1 97 ? 2.158 -9.134 -19.389 1.00 79.94 97 TRP A N 1
ATOM 738 C CA . TRP A 1 97 ? 2.377 -8.468 -18.091 1.00 79.94 97 TRP A CA 1
ATOM 739 C C . TRP A 1 97 ? 1.124 -7.804 -17.476 1.00 79.94 97 TRP A C 1
ATOM 741 O O . TRP A 1 97 ? 1.026 -7.667 -16.256 1.00 79.94 97 TRP A O 1
ATOM 751 N N . HIS A 1 98 ? 0.133 -7.434 -18.294 1.00 83.44 98 HIS A N 1
ATOM 752 C CA . HIS A 1 98 ? -1.161 -6.897 -17.857 1.00 83.44 98 HIS A CA 1
ATOM 753 C C . HIS A 1 98 ? -1.911 -7.823 -16.878 1.00 83.44 98 HIS A C 1
ATOM 755 O O . HIS A 1 9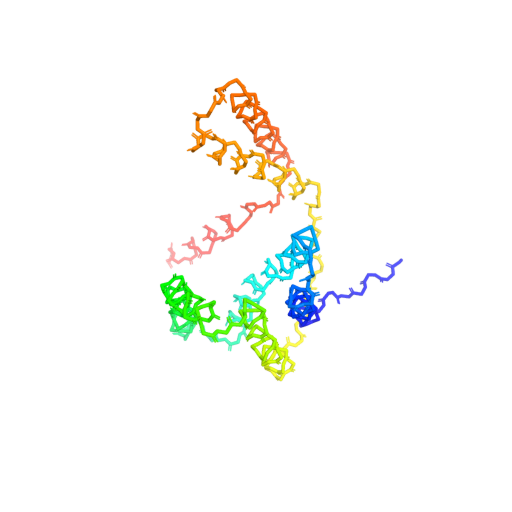8 ? -2.632 -7.342 -16.002 1.00 83.44 98 HIS A O 1
ATOM 761 N N . TRP A 1 99 ? -1.718 -9.143 -16.972 1.00 82.75 99 TRP A N 1
ATOM 762 C CA . TRP A 1 99 ? -2.382 -10.122 -16.103 1.00 82.75 99 TRP A CA 1
ATOM 763 C C . TRP A 1 99 ? -1.972 -10.004 -14.630 1.00 82.75 99 TRP A C 1
ATOM 765 O O . TRP A 1 99 ? -2.804 -10.217 -13.745 1.00 82.75 99 TRP A O 1
ATOM 775 N N . ILE A 1 100 ? -0.747 -9.539 -14.362 1.00 83.94 100 ILE A N 1
ATOM 776 C CA . ILE A 1 100 ? -0.250 -9.246 -13.006 1.00 83.94 100 ILE A CA 1
ATOM 777 C C . ILE A 1 100 ? -1.072 -8.124 -12.354 1.00 83.94 100 ILE A C 1
ATOM 779 O O . ILE A 1 100 ? -1.225 -8.070 -11.136 1.00 83.94 100 ILE A O 1
ATOM 783 N N . PHE A 1 101 ? -1.637 -7.221 -13.155 1.00 83.81 101 PHE A N 1
ATOM 784 C CA . PHE A 1 101 ? -2.513 -6.163 -12.663 1.00 83.81 101 PHE A CA 1
ATOM 785 C C . PHE A 1 101 ? -3.978 -6.589 -12.606 1.00 83.81 101 PHE A C 1
ATOM 787 O O . PHE A 1 101 ? -4.699 -6.182 -11.691 1.00 83.81 101 PHE A O 1
ATOM 794 N N . LEU A 1 102 ? -4.423 -7.429 -13.542 1.00 84.50 102 LEU A N 1
ATOM 795 C CA . LEU A 1 102 ? -5.794 -7.934 -13.555 1.00 84.50 102 LEU A CA 1
ATOM 796 C C . LEU A 1 102 ? -6.086 -8.836 -12.356 1.00 84.50 102 LEU A C 1
ATOM 798 O O . LEU A 1 102 ? -7.184 -8.746 -11.820 1.00 84.50 102 LEU A O 1
ATOM 802 N N . ILE A 1 103 ? -5.120 -9.630 -11.875 1.00 84.81 103 ILE A N 1
ATOM 803 C CA . ILE A 1 103 ? -5.321 -10.509 -10.707 1.00 84.81 103 ILE A CA 1
ATOM 804 C C . ILE A 1 103 ? -5.637 -9.737 -9.415 1.00 84.81 103 ILE A C 1
ATOM 806 O O . ILE A 1 103 ? -6.340 -10.244 -8.543 1.00 84.81 103 ILE A O 1
ATOM 810 N N . ASN A 1 104 ? -5.202 -8.479 -9.306 1.00 85.81 104 ASN A N 1
ATOM 811 C CA . ASN A 1 104 ? -5.510 -7.635 -8.150 1.00 85.81 104 ASN A CA 1
ATOM 812 C C . ASN A 1 104 ? -6.976 -7.185 -8.119 1.00 85.81 104 ASN A C 1
ATOM 814 O O . ASN A 1 104 ? -7.494 -6.882 -7.048 1.00 85.81 104 ASN A O 1
ATOM 818 N N . ILE A 1 105 ? -7.656 -7.133 -9.269 1.00 87.06 105 ILE A N 1
ATOM 8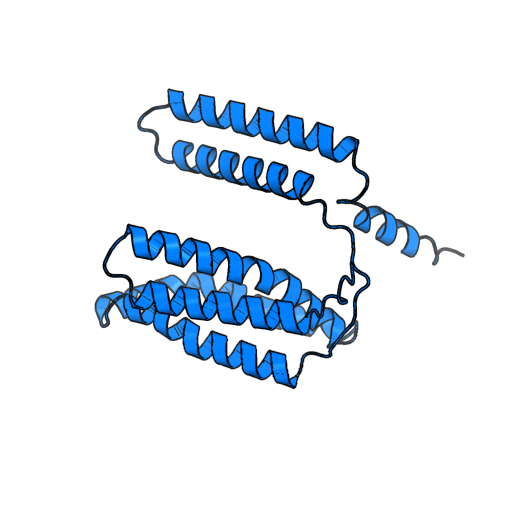19 C CA . ILE A 1 105 ? -9.050 -6.683 -9.374 1.00 87.06 105 ILE A CA 1
ATOM 820 C C . ILE A 1 105 ? -10.019 -7.628 -8.642 1.00 87.06 105 ILE A C 1
ATOM 822 O O . ILE A 1 105 ? -10.754 -7.136 -7.783 1.00 87.06 105 ILE A O 1
ATOM 826 N N . PRO A 1 106 ? -10.046 -8.956 -8.893 1.00 86.44 106 PRO A N 1
ATOM 827 C CA . PRO A 1 106 ? -10.930 -9.856 -8.157 1.00 86.44 106 PRO A CA 1
ATOM 828 C C . PRO A 1 106 ? -10.613 -9.857 -6.658 1.00 86.44 106 PRO A C 1
ATOM 830 O O . PRO A 1 106 ? -11.533 -9.876 -5.844 1.00 86.44 106 PRO A O 1
ATOM 833 N N . ILE A 1 107 ? -9.337 -9.741 -6.278 1.00 86.12 107 ILE A N 1
ATOM 834 C CA . ILE A 1 107 ? -8.916 -9.634 -4.873 1.00 86.12 107 ILE A CA 1
ATOM 835 C C . ILE A 1 107 ? -9.452 -8.339 -4.243 1.00 86.12 107 ILE A C 1
ATOM 837 O O . ILE A 1 107 ? -9.995 -8.362 -3.137 1.00 86.12 107 ILE A O 1
ATOM 841 N N . GLY A 1 108 ? -9.362 -7.215 -4.956 1.00 85.00 108 GLY A N 1
ATOM 842 C CA . GLY A 1 108 ? -9.917 -5.932 -4.533 1.00 85.00 108 GLY A CA 1
ATOM 843 C C . GLY A 1 108 ? -11.435 -5.982 -4.356 1.00 85.00 108 GLY A C 1
ATOM 844 O O . GLY A 1 108 ? -11.950 -5.536 -3.331 1.00 85.00 108 GLY A O 1
ATOM 845 N N . ILE A 1 109 ? -12.156 -6.603 -5.294 1.00 87.38 109 ILE A N 1
ATOM 846 C CA . ILE A 1 109 ? -13.613 -6.798 -5.218 1.00 87.38 109 ILE A CA 1
ATOM 847 C C . ILE A 1 109 ? -13.990 -7.682 -4.021 1.00 87.38 109 ILE A C 1
ATOM 849 O O . ILE A 1 109 ? -14.910 -7.345 -3.269 1.00 87.38 109 ILE A O 1
ATOM 853 N N . LEU A 1 110 ? -13.266 -8.780 -3.789 1.00 85.88 110 LEU A N 1
ATOM 854 C CA . LEU A 1 110 ? -13.449 -9.617 -2.600 1.00 85.88 110 LEU A CA 1
ATOM 855 C C . LEU A 1 110 ? -13.217 -8.809 -1.316 1.00 85.88 110 LEU A C 1
ATOM 857 O O . LEU A 1 110 ? -14.039 -8.849 -0.405 1.00 85.88 110 LEU A O 1
ATOM 861 N N . GLY A 1 111 ? -12.167 -7.988 -1.264 1.00 82.31 111 GLY A N 1
ATOM 862 C CA . GLY A 1 111 ? -11.918 -7.083 -0.141 1.00 82.31 111 GLY A CA 1
ATOM 863 C C . GLY A 1 111 ? -13.063 -6.092 0.098 1.00 82.31 111 GLY A C 1
ATOM 864 O O . GLY A 1 111 ? -13.466 -5.879 1.242 1.00 82.31 111 GLY A O 1
ATOM 865 N N . ILE A 1 112 ? -13.635 -5.519 -0.968 1.00 84.00 112 ILE A N 1
ATOM 866 C CA . ILE A 1 112 ? -14.759 -4.572 -0.880 1.00 84.00 112 ILE A CA 1
ATOM 867 C C . ILE A 1 112 ? -16.014 -5.272 -0.363 1.00 84.00 112 ILE A C 1
ATOM 869 O O . ILE A 1 112 ? -16.671 -4.760 0.542 1.00 84.00 112 ILE A O 1
ATOM 873 N N . THR A 1 113 ? -16.348 -6.440 -0.911 1.00 82.75 113 THR A N 1
ATOM 874 C CA . THR A 1 113 ? -17.542 -7.204 -0.514 1.00 82.75 113 THR A CA 1
ATOM 875 C C . THR A 1 113 ? -17.447 -7.687 0.933 1.00 82.75 113 THR A C 1
ATOM 877 O O . THR A 1 113 ? -18.390 -7.498 1.706 1.00 82.75 113 THR A O 1
ATOM 880 N N . LEU A 1 114 ? -16.291 -8.215 1.346 1.00 80.62 114 LEU A N 1
ATOM 881 C CA . LEU A 1 114 ? -16.031 -8.606 2.732 1.00 80.62 114 LEU A CA 1
ATOM 882 C C . LEU A 1 114 ? -16.031 -7.392 3.669 1.00 80.62 114 LEU A C 1
ATOM 884 O O . LEU A 1 114 ? -16.665 -7.432 4.722 1.00 80.62 114 LEU A O 1
ATOM 888 N N . GLY A 1 115 ? -15.407 -6.279 3.275 1.00 75.44 115 GLY A N 1
ATOM 889 C CA . GLY A 1 115 ? -15.421 -5.032 4.043 1.00 75.44 115 GLY A CA 1
ATOM 890 C C . GLY A 1 115 ? -16.828 -4.452 4.206 1.00 75.44 115 GLY A C 1
ATOM 891 O O . GLY A 1 115 ? -17.197 -3.972 5.276 1.00 75.44 115 GLY A O 1
ATOM 892 N N . LEU A 1 116 ? -17.671 -4.542 3.178 1.00 75.62 116 LEU A N 1
ATOM 893 C CA . LEU A 1 116 ? -19.071 -4.132 3.259 1.00 75.62 116 LEU A CA 1
ATOM 894 C C . LEU A 1 116 ? -19.883 -5.026 4.202 1.00 75.62 116 LEU A C 1
ATOM 896 O O . LEU A 1 116 ? -20.724 -4.501 4.936 1.00 75.62 116 LEU A O 1
ATOM 900 N N . LYS A 1 117 ? -19.626 -6.337 4.203 1.00 74.94 117 LYS A N 1
ATOM 901 C CA . LYS A 1 117 ? -20.395 -7.322 4.973 1.00 74.94 117 LYS A CA 1
ATOM 902 C C . LYS A 1 117 ? -19.974 -7.415 6.442 1.00 74.94 117 LYS A C 1
ATOM 904 O O . LYS A 1 117 ? -20.840 -7.463 7.307 1.00 74.94 117 LYS A O 1
ATOM 909 N N . PHE A 1 118 ? -18.673 -7.418 6.726 1.00 69.12 118 PHE A N 1
ATOM 910 C CA . PHE A 1 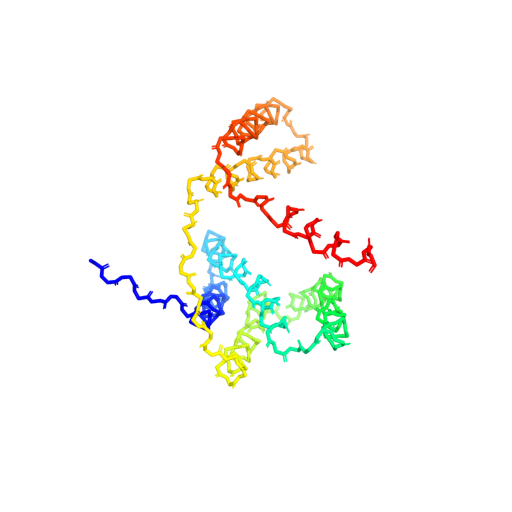118 ? -18.135 -7.744 8.052 1.00 69.12 118 PHE A CA 1
ATOM 911 C C . PHE A 1 118 ? -17.650 -6.533 8.852 1.00 69.12 118 PHE A C 1
ATOM 913 O O . PHE A 1 118 ? -17.518 -6.633 10.068 1.00 69.12 118 PHE A O 1
ATOM 920 N N . MET A 1 119 ? -17.387 -5.385 8.214 1.00 65.19 119 MET A N 1
ATOM 921 C CA . MET A 1 119 ? -16.834 -4.228 8.920 1.00 65.19 119 MET A CA 1
ATOM 922 C C . MET A 1 119 ? -17.936 -3.447 9.660 1.00 65.19 119 MET A C 1
ATOM 924 O O . MET A 1 119 ? -18.834 -2.892 9.001 1.00 65.19 119 MET A O 1
ATOM 928 N N . PRO A 1 120 ? -17.871 -3.345 11.003 1.00 58.69 120 PRO A N 1
ATOM 929 C CA . PRO A 1 120 ? -18.836 -2.578 11.778 1.00 58.69 120 PRO A CA 1
ATOM 930 C C . PRO A 1 120 ? -18.587 -1.074 11.607 1.00 58.69 120 PRO A C 1
ATOM 932 O O . PRO A 1 120 ? -17.449 -0.605 11.510 1.00 58.69 120 PRO A O 1
ATOM 935 N N . ASP A 1 121 ? -19.667 -0.295 11.555 1.00 60.88 121 ASP A N 1
ATOM 936 C CA . ASP A 1 121 ? -19.627 1.143 11.269 1.00 60.88 121 ASP A CA 1
ATOM 937 C C . ASP A 1 121 ? -19.246 1.935 12.542 1.00 60.88 121 ASP A C 1
ATOM 939 O O . ASP A 1 121 ? -20.069 2.590 13.182 1.00 60.88 121 ASP A O 1
ATOM 943 N N . TYR A 1 122 ? -17.975 1.863 12.951 1.00 58.06 122 TYR A N 1
ATOM 944 C CA . TYR A 1 122 ? -17.485 2.609 14.112 1.00 58.06 122 TYR A CA 1
ATOM 945 C C . TYR A 1 122 ? -17.297 4.093 13.782 1.00 58.06 122 TYR A C 1
ATOM 947 O O . TYR A 1 122 ? -16.536 4.462 12.880 1.00 58.06 122 TYR A O 1
ATOM 955 N N . LYS A 1 123 ? -17.955 4.958 14.559 1.00 54.09 123 LYS A N 1
ATOM 956 C CA . LYS A 1 123 ? -17.733 6.409 14.565 1.00 54.09 123 LYS A CA 1
ATOM 957 C C . LYS A 1 123 ? -16.508 6.699 15.443 1.00 54.09 123 LYS A C 1
ATOM 959 O O . LYS A 1 123 ? -16.611 6.568 16.658 1.00 54.09 123 LYS A O 1
ATOM 964 N N . SER A 1 124 ? -15.359 7.073 14.870 1.00 52.12 124 SER A N 1
ATOM 965 C CA . SER A 1 124 ? -14.282 7.669 15.688 1.00 52.12 124 SER A CA 1
ATOM 966 C C . SER A 1 124 ? -14.495 9.170 15.797 1.00 52.12 124 SER A C 1
ATOM 968 O O . SER A 1 124 ? -14.955 9.816 14.850 1.00 52.12 124 SER A O 1
ATOM 970 N N . LYS A 1 125 ? -14.119 9.728 16.951 1.00 48.00 125 LYS A N 1
ATOM 971 C CA . LYS A 1 125 ? -13.867 11.163 17.081 1.00 48.00 125 LYS A CA 1
ATOM 972 C C . LYS A 1 125 ? -12.800 11.547 16.052 1.00 48.00 125 LYS A C 1
ATOM 974 O O . LYS A 1 125 ? -11.835 10.806 15.856 1.00 48.00 125 LYS A O 1
ATOM 979 N N . ALA A 1 126 ? -13.018 12.660 15.355 1.00 52.78 126 ALA A N 1
ATOM 980 C CA . ALA A 1 126 ? -12.025 13.213 14.448 1.00 52.78 126 ALA A CA 1
ATOM 981 C C . ALA A 1 126 ? -10.795 13.588 15.282 1.00 52.78 126 ALA A C 1
ATOM 983 O O . ALA A 1 126 ? -10.880 14.468 16.133 1.00 52.78 126 ALA A O 1
ATOM 984 N N . VAL A 1 127 ? -9.697 12.861 15.096 1.00 55.78 127 VAL A N 1
ATOM 985 C CA . VAL A 1 127 ? -8.391 13.264 15.617 1.00 55.78 127 VAL A CA 1
ATOM 986 C C . VAL A 1 127 ? -7.857 14.314 14.651 1.00 55.78 127 VAL A C 1
ATOM 988 O O . VAL A 1 127 ? -7.942 14.118 13.435 1.00 55.78 127 VAL A O 1
ATOM 991 N N . ASP A 1 128 ? -7.351 15.429 15.171 1.00 53.34 128 ASP A N 1
ATOM 992 C CA . ASP A 1 128 ? -6.720 16.444 14.335 1.00 53.34 128 ASP A CA 1
ATOM 993 C C . ASP A 1 128 ? -5.465 15.848 13.686 1.00 53.34 128 ASP A C 1
ATOM 995 O O . ASP A 1 128 ? -4.492 15.493 14.350 1.00 53.34 128 ASP A O 1
ATOM 999 N N . PHE A 1 129 ? -5.528 15.664 12.368 1.00 60.84 129 PHE A N 1
ATOM 1000 C CA . PHE A 1 129 ? -4.426 15.130 11.580 1.00 60.84 129 PHE A CA 1
ATOM 1001 C C . PHE A 1 129 ? -3.410 16.244 11.319 1.00 60.84 129 PHE A C 1
ATOM 1003 O O . PHE A 1 129 ? -3.725 17.223 10.635 1.00 60.84 129 PHE A O 1
ATOM 1010 N N . ASP A 1 130 ? -2.190 16.094 11.840 1.00 65.94 130 ASP A N 1
ATOM 1011 C CA . ASP A 1 130 ? -1.086 17.019 11.569 1.00 65.94 130 ASP A CA 1
ATOM 1012 C C . ASP A 1 130 ? -0.539 16.802 10.151 1.00 65.94 130 ASP A C 1
ATOM 1014 O O . ASP A 1 130 ? 0.450 16.108 9.908 1.00 65.94 130 ASP A O 1
ATOM 1018 N N . LEU A 1 131 ? -1.233 17.413 9.193 1.00 71.12 131 LEU A N 1
ATOM 1019 C CA . LEU A 1 131 ? -0.931 17.323 7.770 1.00 71.12 131 LEU A CA 1
ATOM 1020 C C . LEU A 1 131 ? 0.435 17.944 7.433 1.00 71.12 131 LEU A C 1
ATOM 1022 O O . LEU A 1 131 ? 1.098 17.494 6.501 1.00 71.12 131 LEU A O 1
ATOM 1026 N N . LYS A 1 132 ? 0.882 18.943 8.210 1.00 70.25 132 LYS A N 1
ATOM 1027 C CA . LYS A 1 132 ? 2.191 19.586 8.029 1.00 70.25 132 LYS A CA 1
ATOM 1028 C C . LYS A 1 132 ? 3.317 18.675 8.507 1.00 70.25 132 LYS A C 1
ATOM 1030 O O . LYS A 1 132 ? 4.250 18.436 7.745 1.00 70.25 132 LYS A O 1
ATOM 1035 N N . GLY A 1 133 ? 3.209 18.128 9.719 1.00 66.75 133 GLY A N 1
ATOM 1036 C CA . GLY A 1 133 ? 4.170 17.156 10.243 1.00 66.75 133 GLY A CA 1
ATOM 1037 C C . GLY A 1 133 ? 4.278 15.915 9.352 1.00 66.75 133 GLY A C 1
ATOM 1038 O O . GLY A 1 133 ? 5.384 15.474 9.039 1.00 66.75 133 GLY A O 1
ATOM 1039 N N . PHE A 1 134 ? 3.139 15.415 8.858 1.00 72.56 134 PHE A N 1
ATOM 1040 C CA . PHE A 1 134 ? 3.086 14.296 7.915 1.00 72.56 134 PHE A CA 1
ATOM 1041 C C . PHE A 1 134 ? 3.810 14.594 6.593 1.00 72.56 134 PHE A C 1
ATOM 1043 O O . PHE A 1 134 ? 4.607 13.773 6.145 1.00 72.56 134 PHE A O 1
ATOM 1050 N N . LEU A 1 135 ? 3.579 15.763 5.982 1.00 76.19 135 LEU A N 1
ATOM 1051 C CA . LEU A 1 135 ? 4.236 16.142 4.724 1.00 76.19 135 LEU A CA 1
ATOM 1052 C C . LEU A 1 135 ? 5.754 16.270 4.875 1.00 76.19 135 LEU A C 1
ATOM 1054 O O . LEU A 1 135 ? 6.490 15.793 4.015 1.00 76.19 135 LEU A O 1
ATOM 1058 N N . ILE A 1 136 ? 6.225 16.872 5.972 1.00 72.62 136 ILE A N 1
ATOM 1059 C CA . ILE A 1 136 ? 7.663 17.010 6.243 1.00 72.62 136 ILE A CA 1
ATOM 1060 C C . ILE A 1 136 ? 8.301 15.625 6.422 1.00 72.62 136 ILE A C 1
ATOM 1062 O O . ILE A 1 136 ? 9.365 15.362 5.864 1.00 72.62 136 ILE A O 1
ATOM 1066 N N . PHE A 1 137 ? 7.644 14.723 7.156 1.00 73.62 137 PHE A N 1
ATOM 1067 C CA . PHE A 1 137 ? 8.128 13.355 7.341 1.00 73.62 137 PHE A CA 1
ATOM 1068 C C . PHE A 1 137 ? 8.154 12.562 6.030 1.00 73.62 137 PHE A C 1
ATOM 1070 O O . PHE A 1 137 ? 9.155 11.922 5.712 1.00 73.62 137 PHE A O 1
ATOM 1077 N N . ALA A 1 138 ? 7.074 12.632 5.248 1.00 76.62 138 ALA A N 1
ATOM 1078 C CA . ALA A 1 138 ? 6.972 11.956 3.961 1.00 76.62 138 ALA A CA 1
ATOM 1079 C C . ALA A 1 138 ? 8.050 12.449 2.984 1.00 76.62 138 ALA A C 1
ATOM 1081 O O . ALA A 1 138 ? 8.709 11.632 2.345 1.00 76.62 138 ALA A O 1
ATOM 1082 N N . ALA A 1 139 ? 8.280 13.765 2.920 1.00 76.50 139 ALA A N 1
ATOM 1083 C CA . ALA A 1 139 ? 9.335 14.358 2.102 1.00 76.50 139 ALA A CA 1
ATOM 1084 C C . ALA A 1 139 ? 10.733 13.910 2.553 1.00 76.50 139 ALA A C 1
ATOM 1086 O O . ALA A 1 139 ? 11.545 13.523 1.715 1.00 76.50 139 ALA A O 1
ATOM 1087 N N . ALA A 1 140 ? 11.004 13.900 3.864 1.00 75.62 140 ALA A N 1
ATOM 1088 C CA . ALA A 1 140 ? 12.276 13.427 4.407 1.00 75.62 140 ALA A CA 1
ATOM 1089 C C . ALA A 1 140 ? 12.525 11.945 4.079 1.00 75.62 140 ALA A C 1
ATOM 1091 O O . ALA A 1 140 ? 13.615 11.594 3.632 1.00 75.62 140 ALA A O 1
ATOM 1092 N N . SER A 1 141 ? 11.510 11.087 4.243 1.00 75.75 141 SER A N 1
ATOM 1093 C CA . SER A 1 141 ? 11.601 9.664 3.902 1.00 75.75 141 SER A CA 1
ATOM 1094 C C . SER A 1 141 ? 11.840 9.450 2.409 1.00 75.75 141 SER A C 1
ATOM 1096 O O . SER A 1 141 ? 12.680 8.634 2.052 1.00 75.75 141 SER A O 1
ATOM 1098 N N . LEU A 1 142 ? 11.131 10.182 1.542 1.00 80.12 142 LEU A N 1
ATOM 1099 C CA . LEU A 1 142 ? 11.315 10.114 0.089 1.00 80.12 142 LEU A CA 1
ATOM 1100 C C . LEU A 1 142 ? 12.736 10.511 -0.315 1.00 80.12 142 LEU A C 1
ATOM 1102 O O . LEU A 1 142 ? 13.393 9.773 -1.043 1.00 80.12 142 LEU A O 1
ATOM 1106 N N . LEU A 1 143 ? 13.220 11.650 0.188 1.00 76.50 143 LEU A N 1
ATOM 1107 C CA . LEU A 1 143 ? 14.575 12.139 -0.079 1.00 76.50 143 LEU A CA 1
ATOM 1108 C C . LEU A 1 143 ? 15.637 11.134 0.375 1.00 76.50 143 LEU A C 1
ATOM 1110 O O . LEU A 1 143 ? 16.589 10.881 -0.358 1.00 76.50 143 LEU A O 1
ATOM 1114 N N . LEU A 1 144 ? 15.461 10.537 1.556 1.00 76.69 144 LEU A N 1
ATOM 1115 C CA . LEU A 1 144 ? 16.393 9.546 2.086 1.00 76.69 144 LEU A CA 1
ATOM 1116 C C . LEU A 1 144 ? 16.379 8.246 1.270 1.00 76.69 144 LEU A C 1
ATOM 1118 O O . LEU A 1 144 ? 17.443 7.710 0.970 1.00 76.69 144 LEU A O 1
ATOM 1122 N N . SER A 1 145 ? 15.199 7.755 0.879 1.00 78.75 145 SER A N 1
ATOM 1123 C CA . SER A 1 145 ? 15.075 6.581 0.007 1.00 78.75 145 SER A CA 1
ATOM 1124 C C . SER A 1 145 ? 15.757 6.803 -1.343 1.00 78.75 145 SER A C 1
ATOM 1126 O O . SER A 1 145 ? 16.528 5.949 -1.767 1.00 78.75 145 SER A O 1
ATOM 1128 N N . ILE A 1 146 ? 15.555 7.970 -1.967 1.00 77.06 146 ILE A N 1
ATOM 1129 C CA . ILE A 1 146 ? 16.226 8.345 -3.221 1.00 77.06 146 ILE A CA 1
ATOM 1130 C C . ILE A 1 146 ? 17.747 8.403 -3.020 1.00 77.06 146 ILE A C 1
ATOM 1132 O O . ILE A 1 146 ? 18.497 7.880 -3.838 1.00 77.06 146 ILE A O 1
ATOM 1136 N N . ALA A 1 147 ? 18.223 8.988 -1.915 1.00 75.50 147 ALA A N 1
ATOM 1137 C CA . ALA A 1 147 ? 19.655 9.053 -1.618 1.00 75.50 147 ALA A CA 1
ATOM 1138 C C . ALA A 1 147 ? 20.299 7.658 -1.539 1.00 75.50 147 ALA A C 1
ATOM 1140 O O . ALA A 1 147 ? 21.382 7.446 -2.082 1.00 75.50 147 ALA A O 1
ATOM 1141 N N . LEU A 1 148 ? 19.625 6.709 -0.881 1.00 76.81 148 LEU A N 1
ATOM 1142 C CA . LEU A 1 148 ? 20.082 5.322 -0.757 1.00 76.81 148 LEU A CA 1
ATOM 1143 C C . LEU A 1 148 ? 20.053 4.580 -2.098 1.00 76.81 148 LEU A C 1
ATOM 1145 O O . LEU A 1 148 ? 20.967 3.814 -2.392 1.00 76.81 148 LEU A O 1
ATOM 1149 N N . GLU A 1 149 ? 19.037 4.824 -2.923 1.00 76.38 149 GLU A N 1
ATOM 1150 C CA . GLU A 1 149 ? 18.916 4.210 -4.246 1.00 76.38 149 GLU A CA 1
ATOM 1151 C C . GLU A 1 149 ? 20.028 4.685 -5.195 1.00 76.38 149 GLU A C 1
ATOM 1153 O O . GLU A 1 149 ? 20.669 3.866 -5.854 1.00 76.38 149 GLU A O 1
ATOM 1158 N N . LEU A 1 150 ? 20.348 5.987 -5.194 1.00 70.38 150 LEU A N 1
ATOM 1159 C CA . LEU A 1 150 ? 21.487 6.505 -5.956 1.00 70.38 150 LEU A CA 1
ATOM 1160 C C . LEU A 1 150 ? 22.841 6.027 -5.406 1.00 70.38 150 LEU A C 1
ATOM 1162 O O . LEU A 1 150 ? 23.788 5.884 -6.177 1.00 70.38 150 LEU A O 1
ATOM 1166 N N . PHE A 1 151 ? 22.952 5.753 -4.102 1.00 69.69 151 PHE A N 1
ATOM 1167 C CA . PHE A 1 151 ? 24.174 5.188 -3.519 1.00 69.69 151 PHE A CA 1
ATOM 1168 C C . PHE A 1 151 ? 24.473 3.778 -4.052 1.00 69.69 151 PHE A C 1
ATOM 1170 O O . PHE A 1 151 ? 25.635 3.412 -4.201 1.00 69.69 151 PHE A O 1
ATOM 1177 N N . GLY A 1 152 ? 23.439 2.999 -4.387 1.00 64.19 152 GLY A N 1
ATOM 1178 C CA . GLY A 1 152 ? 23.593 1.672 -4.989 1.00 64.19 152 GLY A CA 1
ATOM 1179 C C . GLY A 1 152 ? 24.049 1.685 -6.454 1.00 64.19 152 GLY A C 1
ATOM 1180 O O . GLY A 1 152 ? 24.531 0.666 -6.942 1.00 64.19 152 GLY A O 1
ATOM 1181 N N . ASN A 1 153 ? 23.930 2.818 -7.156 1.00 64.50 153 ASN A N 1
ATOM 1182 C CA . ASN A 1 153 ? 24.215 2.946 -8.588 1.00 64.50 153 ASN A CA 1
ATOM 1183 C C . ASN A 1 153 ? 25.342 3.967 -8.824 1.00 64.50 153 ASN A C 1
ATOM 1185 O O . ASN A 1 153 ? 25.130 5.079 -9.315 1.00 64.50 153 ASN A O 1
ATOM 1189 N N . ILE A 1 154 ? 26.550 3.604 -8.385 1.00 59.59 154 ILE A N 1
ATOM 1190 C CA . ILE A 1 154 ? 27.716 4.492 -8.293 1.00 59.59 154 ILE A CA 1
ATOM 1191 C C . ILE A 1 154 ? 28.273 4.808 -9.695 1.00 59.59 154 ILE A C 1
ATOM 1193 O O . ILE A 1 154 ? 29.281 4.253 -10.119 1.00 59.59 154 ILE A O 1
ATOM 1197 N N . GLN A 1 155 ? 27.620 5.715 -10.424 1.00 60.66 155 GLN A N 1
ATOM 1198 C CA . GLN A 1 155 ? 28.202 6.361 -11.608 1.00 60.66 155 GLN A CA 1
ATOM 1199 C C . GLN A 1 155 ? 28.729 7.772 -11.300 1.00 60.66 155 GLN A C 1
ATOM 1201 O O . GLN A 1 155 ? 29.728 8.169 -11.885 1.00 60.66 155 GLN A O 1
ATOM 1206 N N . ASN A 1 156 ? 28.120 8.513 -10.358 1.00 61.41 156 ASN A N 1
ATOM 1207 C CA . ASN A 1 156 ? 28.546 9.862 -9.947 1.00 61.41 156 ASN A CA 1
ATOM 1208 C C . ASN A 1 156 ? 28.286 10.106 -8.446 1.00 61.41 156 ASN A C 1
ATOM 1210 O O . ASN A 1 156 ? 27.137 10.139 -8.019 1.00 61.41 156 ASN A O 1
ATOM 1214 N N . ILE A 1 157 ? 29.339 10.328 -7.649 1.00 64.94 157 ILE A N 1
ATOM 1215 C CA . ILE A 1 157 ? 29.287 10.447 -6.170 1.00 64.94 157 ILE A CA 1
ATOM 1216 C C . ILE A 1 157 ? 28.726 11.805 -5.690 1.00 64.94 157 ILE A C 1
ATOM 1218 O O . ILE A 1 157 ? 28.087 11.898 -4.641 1.00 64.94 157 ILE A O 1
ATOM 1222 N N . THR A 1 158 ? 28.923 12.869 -6.467 1.00 67.06 158 THR A N 1
ATOM 1223 C CA . THR A 1 158 ? 28.565 14.255 -6.119 1.00 67.06 158 THR A CA 1
ATOM 1224 C C . THR A 1 158 ? 27.060 14.499 -5.895 1.00 67.06 158 THR A C 1
ATOM 1226 O O . THR A 1 158 ? 26.717 15.077 -4.862 1.00 67.06 158 THR A O 1
ATOM 1229 N N . PRO A 1 159 ? 26.132 14.065 -6.779 1.00 64.50 159 PRO A N 1
ATOM 1230 C CA . PRO A 1 159 ? 24.694 14.257 -6.553 1.00 64.50 159 PRO A CA 1
ATOM 1231 C C . PRO A 1 159 ? 24.163 13.439 -5.367 1.00 64.50 159 PRO A C 1
ATOM 1233 O O . PRO A 1 159 ? 23.259 13.893 -4.667 1.00 64.50 159 PRO A O 1
ATOM 1236 N N . VAL A 1 160 ? 24.759 12.274 -5.090 1.00 63.62 160 VAL A N 1
ATOM 1237 C CA . VAL A 1 160 ? 24.371 11.413 -3.962 1.00 63.62 160 VAL A CA 1
ATOM 1238 C C . VAL A 1 160 ? 24.627 12.116 -2.634 1.00 63.62 160 VAL A C 1
ATOM 1240 O O . VAL A 1 160 ? 23.735 12.178 -1.792 1.00 63.62 160 VAL A O 1
ATOM 1243 N N . LEU A 1 161 ? 25.807 12.722 -2.468 1.00 67.88 161 LEU A N 1
ATOM 1244 C CA . LEU A 1 161 ? 26.167 13.454 -1.249 1.00 67.88 161 LEU A CA 1
ATOM 1245 C C . LEU A 1 161 ? 25.264 14.671 -1.004 1.00 67.88 161 LEU A C 1
ATOM 1247 O O . LEU A 1 161 ? 24.868 14.917 0.135 1.00 67.88 161 LEU A O 1
ATOM 1251 N N . VAL A 1 162 ? 24.885 15.404 -2.056 1.00 68.94 162 VAL A N 1
ATOM 1252 C CA . VAL A 1 162 ? 23.983 16.564 -1.942 1.00 68.94 162 VAL A CA 1
ATOM 1253 C C . VAL A 1 162 ? 22.592 16.140 -1.465 1.00 68.94 162 VAL A C 1
ATOM 1255 O O . VAL A 1 162 ? 22.052 16.747 -0.539 1.00 68.94 162 VAL A O 1
ATOM 1258 N N . ILE A 1 163 ? 22.029 15.072 -2.040 1.00 67.31 163 ILE A N 1
ATOM 1259 C CA . ILE A 1 163 ? 20.717 14.542 -1.633 1.00 67.31 163 ILE A CA 1
ATOM 1260 C C . ILE A 1 163 ? 20.791 13.955 -0.216 1.00 67.31 163 ILE A C 1
ATOM 1262 O O . ILE A 1 163 ? 19.862 14.137 0.569 1.00 67.31 163 ILE A O 1
ATOM 1266 N N . PHE A 1 164 ? 21.909 13.329 0.159 1.00 69.19 164 PHE A N 1
ATOM 1267 C CA . PHE A 1 164 ? 22.118 12.785 1.501 1.00 69.19 164 PHE A CA 1
ATOM 1268 C C . PHE A 1 164 ? 22.151 13.884 2.574 1.00 69.19 164 PHE A C 1
ATOM 1270 O O . PHE A 1 164 ? 21.478 13.775 3.599 1.00 69.19 164 PHE A O 1
ATOM 1277 N N . ILE A 1 165 ? 22.869 14.984 2.316 1.00 74.12 165 ILE A N 1
ATOM 1278 C CA . ILE A 1 165 ? 22.931 16.152 3.209 1.00 74.12 165 ILE A CA 1
ATOM 1279 C C . ILE A 1 165 ? 21.562 16.844 3.295 1.00 74.12 165 ILE A C 1
ATOM 1281 O O . ILE A 1 165 ? 21.127 17.206 4.388 1.00 74.12 165 ILE A O 1
ATOM 1285 N N . LEU A 1 166 ? 20.843 16.979 2.174 1.00 74.31 166 LEU A N 1
ATOM 1286 C CA . LEU A 1 166 ? 19.473 17.509 2.143 1.00 74.31 166 LEU A CA 1
ATOM 1287 C C . LEU A 1 166 ? 18.482 16.627 2.914 1.00 74.31 166 LEU A C 1
ATOM 1289 O O . LEU A 1 166 ? 17.648 17.151 3.654 1.00 74.31 166 LEU A O 1
ATOM 1293 N N . GLY A 1 167 ? 18.591 15.302 2.787 1.00 65.19 167 GLY A N 1
ATOM 1294 C CA . GLY A 1 167 ? 17.801 14.331 3.544 1.00 65.19 167 GLY A CA 1
ATOM 1295 C C . GLY A 1 167 ? 18.065 14.435 5.046 1.00 65.19 167 GLY A C 1
ATOM 1296 O O . GLY A 1 167 ? 17.121 14.539 5.830 1.00 65.19 167 GLY A O 1
ATOM 1297 N N . PHE A 1 168 ? 19.336 14.522 5.449 1.00 71.94 168 PHE A N 1
ATOM 1298 C CA . PHE A 1 168 ? 19.728 14.741 6.845 1.00 71.94 168 PHE A CA 1
ATOM 1299 C C . PHE A 1 168 ? 19.239 16.087 7.390 1.00 71.94 168 PHE A C 1
ATOM 1301 O O . PHE A 1 168 ? 18.753 16.150 8.520 1.00 71.94 168 PHE A O 1
ATOM 1308 N N . LEU A 1 169 ? 19.303 17.156 6.591 1.00 74.00 169 LEU A N 1
ATOM 1309 C CA . LEU A 1 169 ? 18.763 18.466 6.954 1.00 74.00 169 LEU A CA 1
ATOM 1310 C C . LEU A 1 169 ? 17.242 18.408 7.125 1.00 74.00 169 LEU A C 1
ATOM 1312 O O . LEU A 1 169 ? 16.739 18.840 8.159 1.00 74.00 169 LEU A O 1
ATOM 1316 N N . CYS A 1 170 ? 16.499 17.821 6.184 1.00 66.44 170 CYS A N 1
ATOM 1317 C CA . CYS A 1 170 ? 15.049 17.641 6.316 1.00 66.44 170 CYS A CA 1
ATOM 1318 C C . CYS A 1 170 ? 14.680 16.798 7.543 1.00 66.44 170 CYS A C 1
ATOM 1320 O O . CYS A 1 170 ? 13.761 17.154 8.281 1.00 66.44 170 CYS A O 1
ATOM 1322 N N . MET A 1 171 ? 15.423 15.723 7.813 1.00 65.12 171 MET A N 1
ATOM 1323 C CA . MET A 1 171 ? 15.228 14.880 8.992 1.00 65.12 171 MET A CA 1
ATOM 1324 C C . MET A 1 171 ? 15.541 15.632 10.294 1.00 65.12 171 MET A C 1
ATOM 1326 O O . MET A 1 171 ? 14.814 15.497 11.278 1.00 65.12 171 MET A O 1
ATOM 1330 N N . TYR A 1 172 ? 16.559 16.493 10.297 1.00 75.06 172 TYR A N 1
ATOM 1331 C CA . TYR A 1 172 ? 16.883 17.372 11.420 1.00 75.06 172 TYR A CA 1
ATOM 1332 C C . TYR A 1 172 ? 15.805 18.445 11.654 1.00 75.06 172 TYR A C 1
ATOM 1334 O O . TYR A 1 172 ? 15.417 18.706 12.797 1.00 75.06 172 TYR A O 1
ATOM 1342 N N . TYR A 1 173 ? 15.261 19.030 10.583 1.00 71.00 173 TYR A N 1
ATOM 1343 C CA . TYR A 1 173 ? 14.128 19.956 10.654 1.00 71.00 173 TYR A CA 1
ATOM 1344 C C . TYR A 1 173 ? 12.865 19.260 11.172 1.00 71.00 173 TYR A C 1
ATOM 1346 O O . TYR A 1 173 ? 12.190 19.806 12.048 1.00 71.00 173 TYR A O 1
ATOM 1354 N N . TYR A 1 174 ? 12.585 18.037 10.715 1.00 65.00 174 TYR A N 1
ATOM 1355 C CA . TYR A 1 174 ? 11.506 17.209 11.249 1.00 65.00 174 TYR A CA 1
ATOM 1356 C C . TYR A 1 174 ? 11.711 16.910 12.735 1.00 65.00 174 TYR A C 1
ATOM 1358 O O . TYR A 1 174 ? 10.790 17.095 13.521 1.00 65.00 174 TYR A O 1
ATOM 1366 N N . TYR A 1 175 ? 12.921 16.533 13.155 1.00 65.00 175 TYR A N 1
ATOM 1367 C CA . TYR A 1 175 ? 13.245 16.282 14.562 1.00 65.00 175 TYR A CA 1
ATOM 1368 C C . TYR A 1 175 ? 13.019 17.524 15.440 1.00 65.00 175 TYR A C 1
ATOM 1370 O O . TYR A 1 175 ? 12.456 17.427 16.534 1.00 65.00 175 TYR A O 1
ATOM 1378 N N . ARG A 1 176 ? 13.388 18.719 14.954 1.00 65.44 176 ARG A N 1
ATOM 1379 C CA . ARG A 1 176 ? 13.093 19.984 15.646 1.00 65.44 176 ARG A CA 1
ATOM 1380 C C . ARG A 1 176 ? 11.602 20.328 15.664 1.00 65.44 176 ARG A C 1
ATOM 1382 O O . ARG A 1 176 ? 11.140 20.896 16.652 1.00 65.44 176 ARG A O 1
ATOM 1389 N N . HIS A 1 177 ? 10.856 19.993 14.613 1.00 64.25 177 HIS A N 1
ATOM 1390 C CA . HIS A 1 177 ? 9.410 20.209 14.542 1.00 64.25 177 HIS A CA 1
ATOM 1391 C C . HIS A 1 177 ? 8.642 19.236 15.454 1.00 64.25 177 HIS A C 1
ATOM 1393 O O . HIS A 1 177 ? 7.802 19.660 16.242 1.00 64.25 177 HIS A O 1
ATOM 1399 N N . ALA A 1 178 ? 9.012 17.955 15.448 1.00 57.28 178 ALA A N 1
ATOM 1400 C CA . ALA A 1 178 ? 8.443 16.906 16.290 1.00 57.28 178 ALA A CA 1
ATOM 1401 C C . ALA A 1 178 ? 8.675 17.154 17.792 1.00 57.28 178 ALA A C 1
ATOM 1403 O O . ALA A 1 178 ? 7.832 16.794 18.607 1.00 57.28 178 ALA A O 1
ATOM 1404 N N . LYS A 1 179 ? 9.770 17.830 18.173 1.00 57.12 179 LYS A N 1
ATOM 1405 C CA . LYS A 1 179 ? 9.986 18.286 19.560 1.00 57.12 179 LYS A CA 1
ATOM 1406 C C . LYS A 1 179 ? 9.040 19.406 20.009 1.00 57.12 179 LYS A C 1
ATOM 1408 O O . LYS A 1 179 ? 8.882 19.593 21.210 1.00 57.12 179 LYS A O 1
ATOM 1413 N N . LYS A 1 180 ? 8.439 20.163 19.083 1.00 55.34 180 LYS A N 1
ATOM 1414 C CA . LYS A 1 180 ? 7.499 21.256 19.395 1.00 55.34 180 LYS A CA 1
ATOM 1415 C C . LYS A 1 180 ? 6.030 20.833 19.316 1.00 55.34 180 LYS A C 1
ATOM 1417 O O . LYS A 1 180 ? 5.196 21.491 19.927 1.00 55.34 180 LYS A O 1
ATOM 1422 N N . THR A 1 181 ? 5.725 19.743 18.613 1.00 46.88 181 THR A N 1
ATOM 1423 C CA . THR A 1 181 ? 4.354 19.275 18.385 1.00 46.88 181 THR A CA 1
ATOM 1424 C C . THR A 1 181 ? 4.137 17.921 19.069 1.00 46.88 181 THR A C 1
ATOM 1426 O O . THR A 1 181 ? 4.423 16.854 18.527 1.00 46.88 181 THR A O 1
ATOM 1429 N N . THR A 1 182 ? 3.637 17.969 20.303 1.00 50.75 182 THR A N 1
ATOM 1430 C CA . THR A 1 182 ? 3.198 16.833 21.126 1.00 50.75 182 THR A CA 1
ATOM 1431 C C . THR A 1 182 ? 1.996 16.125 20.498 1.00 50.75 182 THR A C 1
ATOM 1433 O O . THR A 1 182 ? 0.876 16.337 20.935 1.00 50.75 182 THR A O 1
ATOM 1436 N N . VAL A 1 183 ? 2.173 15.264 19.490 1.00 46.81 183 VAL A N 1
ATOM 1437 C CA . VAL A 1 183 ? 1.087 14.318 19.130 1.00 46.81 183 VAL A CA 1
ATOM 1438 C C . VAL A 1 183 ? 1.517 12.984 18.519 1.00 46.81 183 VAL A C 1
ATOM 1440 O O . VAL A 1 183 ? 0.791 12.012 18.707 1.00 46.81 183 VAL A O 1
ATOM 1443 N N . LEU A 1 184 ? 2.674 12.847 17.858 1.00 47.97 184 LEU A N 1
ATOM 1444 C CA . LEU A 1 184 ? 2.946 11.588 17.136 1.00 47.97 184 LEU A CA 1
ATOM 1445 C C . LEU A 1 184 ? 3.402 10.408 18.024 1.00 47.97 184 LEU A C 1
ATOM 1447 O O . LEU A 1 184 ? 3.312 9.261 17.599 1.00 47.97 184 LEU A O 1
ATOM 1451 N N . PHE A 1 185 ? 3.857 10.662 19.258 1.00 43.91 185 PHE A N 1
ATOM 1452 C CA . PHE A 1 185 ? 4.453 9.647 20.149 1.00 43.91 185 PHE A CA 1
ATOM 1453 C C . PHE A 1 185 ? 3.695 9.443 21.478 1.00 43.91 185 PHE A C 1
ATOM 1455 O O . PHE A 1 185 ? 4.274 9.000 22.465 1.00 43.91 185 PHE A O 1
ATOM 1462 N N . SER A 1 186 ? 2.395 9.754 21.545 1.00 38.62 186 SER A N 1
ATOM 1463 C CA . SER A 1 186 ? 1.624 9.584 22.796 1.00 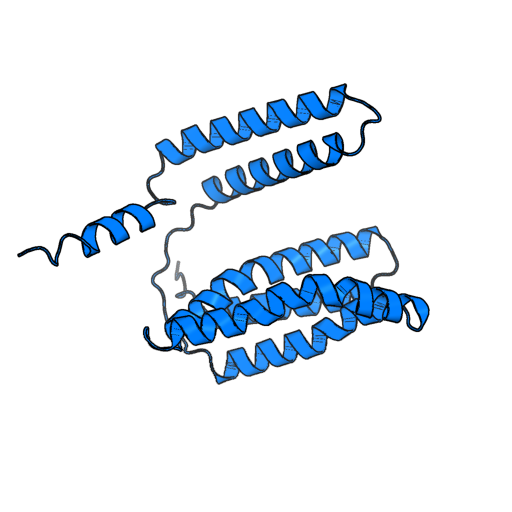38.62 186 SER A CA 1
ATOM 1464 C C . SER A 1 186 ? 1.262 8.117 23.115 1.00 38.62 186 SER A C 1
ATOM 1466 O O . SER A 1 186 ? 0.906 7.793 24.246 1.00 38.62 186 SER A O 1
ATOM 1468 N N . LEU A 1 187 ? 1.420 7.181 22.167 1.00 45.00 187 LEU A N 1
ATOM 1469 C CA . LEU A 1 187 ? 1.149 5.755 22.426 1.00 45.00 187 LEU A CA 1
ATOM 1470 C C . LEU A 1 187 ? 2.127 5.128 23.432 1.00 45.00 187 LEU A C 1
ATOM 1472 O O . LEU A 1 187 ? 1.727 4.260 24.204 1.00 45.00 187 LEU A O 1
ATOM 1476 N N . LEU A 1 188 ? 3.382 5.593 23.477 1.00 46.91 188 LEU A N 1
ATOM 1477 C CA . LEU A 1 188 ? 4.391 5.057 24.401 1.00 46.91 188 LEU A CA 1
ATOM 1478 C C . LEU A 1 188 ? 4.201 5.581 25.839 1.00 46.91 188 LEU A C 1
ATOM 1480 O O . LEU A 1 188 ? 4.624 4.938 26.796 1.00 46.91 188 LEU A O 1
ATOM 1484 N N . ILE A 1 189 ? 3.502 6.710 26.002 1.00 50.88 189 ILE A N 1
ATOM 1485 C CA . ILE A 1 189 ? 3.147 7.275 27.312 1.00 50.88 189 ILE A CA 1
ATOM 1486 C C . ILE A 1 189 ? 1.886 6.594 27.869 1.00 50.88 189 ILE A C 1
ATOM 1488 O O . ILE A 1 189 ? 1.837 6.303 29.062 1.00 50.88 189 ILE A O 1
ATOM 1492 N N . TYR A 1 190 ? 0.912 6.247 27.017 1.00 46.03 190 TYR A N 1
ATOM 1493 C CA . TYR A 1 190 ? -0.294 5.520 27.441 1.00 46.03 190 TYR A CA 1
ATOM 1494 C C . TYR A 1 190 ? 0.016 4.075 27.880 1.00 46.03 190 TYR A C 1
ATOM 1496 O O . TYR A 1 190 ? -0.407 3.649 28.950 1.00 46.03 190 TYR A O 1
ATOM 1504 N N . PHE A 1 191 ? 0.859 3.348 27.133 1.00 44.19 191 PHE A N 1
ATOM 1505 C CA . PHE A 1 191 ? 1.234 1.966 27.484 1.00 44.19 191 PHE A CA 1
ATOM 1506 C C . PHE A 1 191 ? 2.075 1.863 28.770 1.00 44.19 191 PHE A C 1
ATOM 1508 O O . PHE A 1 191 ? 2.071 0.837 29.448 1.00 44.19 191 PHE A O 1
ATOM 1515 N N . ARG A 1 192 ? 2.789 2.936 29.130 1.00 45.00 192 ARG A N 1
ATOM 1516 C CA . ARG A 1 192 ? 3.567 3.017 30.372 1.00 45.00 192 ARG A CA 1
ATOM 1517 C C . ARG A 1 192 ? 2.706 3.337 31.596 1.00 45.00 192 ARG A C 1
ATOM 1519 O O . ARG A 1 192 ? 3.122 3.004 32.699 1.00 45.00 192 ARG A O 1
ATOM 1526 N N . SER A 1 193 ? 1.519 3.925 31.421 1.00 43.62 193 SER A N 1
ATOM 1527 C CA . SER A 1 193 ? 0.603 4.205 32.536 1.00 43.62 193 SER A CA 1
ATOM 1528 C C . SER A 1 193 ? -0.314 3.024 32.882 1.00 43.62 193 SER A C 1
ATOM 1530 O O . SER A 1 193 ? -0.826 2.972 33.996 1.00 43.62 193 SER A O 1
ATOM 1532 N N . GLU A 1 194 ? -0.525 2.074 31.965 1.00 45.59 194 GLU A N 1
ATOM 1533 C CA . GLU A 1 194 ? -1.398 0.908 32.197 1.00 45.59 194 GLU A CA 1
ATOM 1534 C C . GLU A 1 194 ? -0.669 -0.238 32.932 1.00 45.59 194 GLU A C 1
ATOM 1536 O O . GLU A 1 194 ? -1.285 -1.004 33.670 1.00 45.59 194 GLU A O 1
ATOM 1541 N N . HIS A 1 195 ? 0.664 -0.311 32.824 1.00 44.47 195 HIS A N 1
ATOM 1542 C CA . HIS A 1 195 ? 1.479 -1.313 33.528 1.00 44.47 195 HIS A CA 1
ATOM 1543 C C . HIS A 1 195 ? 1.838 -0.952 34.981 1.00 44.47 195 HIS A C 1
ATOM 1545 O O . HIS A 1 195 ? 2.285 -1.823 35.722 1.00 44.47 195 HIS A O 1
ATOM 1551 N N . SER A 1 196 ? 1.616 0.288 35.424 1.00 44.19 196 SER A N 1
ATOM 1552 C CA . SER A 1 196 ? 1.854 0.713 36.815 1.00 44.19 196 SER A CA 1
ATOM 1553 C C . SER A 1 196 ? 0.659 0.494 37.756 1.00 44.19 196 SER A C 1
ATOM 1555 O O . SER A 1 196 ? 0.746 0.844 38.927 1.00 44.19 196 SER A O 1
ATOM 1557 N N . GLY A 1 197 ? -0.454 -0.069 37.268 1.00 40.41 197 GLY A N 1
ATOM 1558 C CA . GLY A 1 197 ? -1.673 -0.315 38.055 1.00 40.41 197 GLY A CA 1
ATOM 1559 C C . GLY A 1 197 ? -1.792 -1.705 38.698 1.00 40.41 197 GLY A C 1
ATOM 1560 O O . GLY A 1 197 ? -2.800 -1.967 39.339 1.00 40.41 197 GLY A O 1
ATOM 1561 N N . TRP A 1 198 ? -0.802 -2.591 38.529 1.00 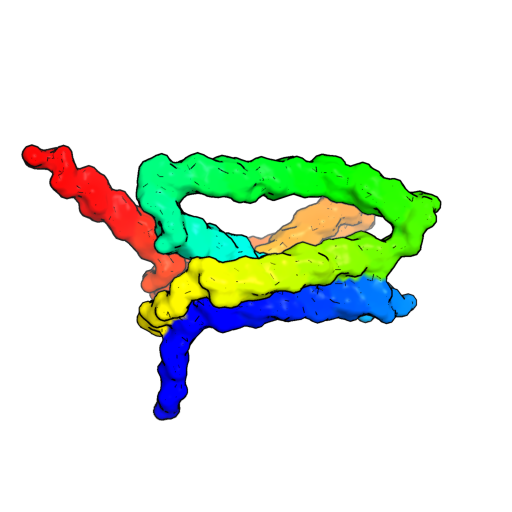38.94 198 TRP A N 1
ATOM 1562 C CA . TRP A 1 198 ? -0.832 -3.986 39.015 1.00 38.94 198 TRP A CA 1
ATOM 1563 C C . TRP A 1 198 ? 0.231 -4.294 40.085 1.00 38.94 198 TRP A C 1
ATOM 1565 O O . TRP A 1 198 ? 0.599 -5.448 40.280 1.00 38.94 198 TRP A O 1
ATOM 1575 N N . ALA A 1 199 ? 0.751 -3.267 40.761 1.00 38.53 199 ALA A N 1
ATOM 1576 C CA . ALA A 1 199 ? 1.732 -3.411 41.837 1.00 38.53 199 ALA A CA 1
ATOM 1577 C C . ALA A 1 199 ? 1.223 -2.796 43.150 1.00 38.53 199 ALA A C 1
ATOM 1579 O O . ALA A 1 199 ? 1.881 -1.923 43.710 1.00 38.53 199 ALA A O 1
ATOM 1580 N N . LEU A 1 200 ? 0.049 -3.243 43.602 1.00 37.31 200 LEU A N 1
ATOM 1581 C CA . LEU A 1 200 ? -0.380 -3.247 45.004 1.00 37.31 200 LEU A CA 1
ATOM 1582 C C . LEU A 1 200 ? -1.230 -4.496 45.249 1.00 37.31 200 LEU A C 1
ATOM 1584 O O . LEU A 1 200 ? -2.148 -4.733 44.432 1.00 37.31 200 LEU A O 1
#

Nearest PDB structures (foldseek):
  8ufd-assembly1_A  TM=8.441E-01  e=2.064E-05  Mycobacterium tuberculosis
  8ufe-assembly1_A  TM=8.560E-01  e=3.354E-05  Mycolicibacterium smegmatis
  6euq-assembly1_A  TM=8.027E-01  e=1.517E-04  Escherichia coli K-12
  6vrz-assembly1_A  TM=8.194E-01  e=3.406E-04  Escherichia coli
  5oxp-assembly1_A  TM=6.486E-01  e=5.621E-03  Streptococcus thermophilus LMG 18311

Foldseek 3Di:
DDPPFDWLLVLQLVLLVQLLVLLVQCLVDPDPVSNVVSVVSNVSSVVSNVVSVLVQLPVQDDPVCSVVVVVVVCVCVVVCVVVVCVVQVVCVVPHPNSVSSVVSNVVSVVSNVCSVVRGDGDGDDDDPDPPVLVVLVVVLVVLCVVLVVVVVVPPDPVVSVVSNVVSVVSVVVSVVVPVVDPDPPCVVVVVVVVVVPPDD

Secondary structure (DSSP, 8-state):
---PPPBHHHHHHHHHHHHHHHHHHHHT--SHHHHHHHHHHHHHHHHHHHHHHHHHHHHHS-HHHHHHHHHHHHHHHHHHHHHHHHHHHHHHHHS-TTHHHHTHHHHHHHHHHHHHHH----B-------HHHHHHHHHHHHHHHHHHHHHHS-S-HHHHHHHHHHHHHHHHHHHHHHTT-TTTTTHHHHHHHHGGGS--

Organism: NCBI:txid1854762